Protein AF-A0A842YIJ3-F1 (afdb_monomer)

pLDDT: mean 93.24, std 9.04, range [51.84, 98.81]

Radius of gyration: 20.73 Å; Cα contacts (8 Å, |Δi|>4): 441; chains: 1; bounding box: 57×34×53 Å

Solvent-accessible surface area (backbone atoms only — not comparable to full-atom values): 14510 Å² total; per-residue (Å²): 128,82,81,41,74,68,37,54,76,69,69,50,86,76,84,83,77,75,67,56,87,65,36,78,55,68,73,55,49,61,75,69,60,48,79,83,40,61,69,48,78,49,50,41,27,37,90,71,25,16,46,67,53,65,49,45,63,52,24,54,60,28,48,78,37,70,20,41,31,38,32,40,30,34,67,30,51,61,42,40,71,78,62,61,88,78,26,64,46,39,32,39,38,31,46,36,52,48,52,36,64,21,48,76,91,56,69,50,76,50,63,36,74,91,56,39,70,82,57,76,60,96,53,71,31,85,63,14,29,37,87,73,78,95,46,63,80,44,59,71,39,79,80,39,76,63,27,66,44,23,58,88,73,59,58,71,43,50,58,50,29,50,54,27,47,53,54,49,59,76,66,28,47,62,55,34,21,54,44,16,31,52,54,25,36,53,50,48,53,51,42,50,74,72,66,50,54,64,38,28,70,63,86,44,84,30,34,30,41,20,30,52,29,94,56,17,55,64,51,28,53,53,37,40,77,74,74,40,87,55,45,40,33,70,68,94,79,14,22,38,32,41,73,62,50,63,90,58,52,70,65,59,51,50,56,50,56,69,66,76,107

Sequence (261 aa):
MLYTNTTVRNGVESRVVHARNNRFELADIEKQIDDRTRLIQVSHVSYVNGDTMDLKAVSELAHEHGAKVMVDATQAVGALDVDYSKSGVDYVSVAPYKYLMGPTGLAFLYIRKENIDELIPDRTGWKNQIYEGDNPEESVAEGSAEKFEYGTIHFQGVFALEKSIDYLNAIGAKAIEKRNLMLAGYLYDQLVSMGKKMYTPDTPKSPIVSYFEDNPLPLAAELKSKKIKVTGREAHGGHMRISGHFYNTKEDVDKLLENLF

Structure (mmCIF, N/CA/C/O backbone):
data_AF-A0A842YIJ3-F1
#
_entry.id   AF-A0A842YIJ3-F1
#
loop_
_atom_site.group_PDB
_atom_site.id
_atom_site.type_symbol
_atom_site.label_atom_id
_atom_site.label_alt_id
_atom_site.label_comp_id
_atom_site.label_asym_id
_atom_site.label_entity_id
_atom_site.label_seq_id
_atom_site.pdbx_PDB_ins_code
_atom_site.Cartn_x
_atom_site.Cartn_y
_atom_site.Cartn_z
_atom_site.occupancy
_atom_site.B_iso_or_equiv
_atom_site.auth_seq_id
_atom_site.auth_comp_id
_atom_site.auth_asym_id
_atom_site.auth_atom_id
_atom_site.pdbx_PDB_model_num
ATOM 1 N N . MET A 1 1 ? -0.631 8.167 -8.513 1.00 51.84 1 MET A N 1
ATOM 2 C CA . MET A 1 1 ? -1.183 9.060 -9.549 1.00 51.84 1 MET A CA 1
ATOM 3 C C . MET A 1 1 ? -0.119 9.169 -10.629 1.00 51.84 1 MET A C 1
ATOM 5 O O . MET A 1 1 ? 0.971 9.628 -10.317 1.00 51.84 1 MET A O 1
ATOM 9 N N . LEU A 1 2 ? -0.412 8.696 -11.846 1.00 67.81 2 LEU A N 1
ATOM 10 C CA . LEU A 1 2 ? 0.502 8.729 -13.003 1.00 67.81 2 LEU A CA 1
ATOM 11 C C . LEU A 1 2 ? 0.660 10.119 -13.630 1.00 67.81 2 LEU A C 1
ATOM 13 O O . LEU A 1 2 ? 1.571 10.322 -14.424 1.00 67.81 2 LEU A O 1
ATOM 17 N N . TYR A 1 3 ? -0.201 11.075 -13.276 1.00 77.38 3 TYR A N 1
ATOM 18 C CA . TYR A 1 3 ? -0.106 12.444 -13.765 1.00 77.38 3 TYR A CA 1
ATOM 19 C C . TYR A 1 3 ? 1.121 13.141 -13.163 1.00 77.38 3 TYR A C 1
ATOM 21 O O . TYR A 1 3 ? 1.099 13.624 -12.031 1.00 77.38 3 TYR A O 1
ATOM 29 N N . THR A 1 4 ? 2.212 13.148 -13.921 1.00 81.81 4 THR A N 1
ATOM 30 C CA . THR A 1 4 ? 3.500 13.736 -13.549 1.00 81.81 4 THR A CA 1
ATOM 31 C C . THR A 1 4 ? 3.930 14.762 -14.592 1.00 81.81 4 THR A C 1
ATOM 33 O O . THR A 1 4 ? 3.471 14.749 -15.733 1.00 81.81 4 THR A O 1
ATOM 36 N N . ASN A 1 5 ? 4.881 15.631 -14.243 1.00 83.31 5 ASN A N 1
ATOM 37 C CA . ASN A 1 5 ? 5.488 16.530 -15.231 1.00 83.31 5 ASN A CA 1
ATOM 38 C C . ASN A 1 5 ? 6.107 15.754 -16.407 1.00 83.31 5 ASN A C 1
ATOM 40 O O . ASN A 1 5 ? 6.098 16.245 -17.533 1.00 83.31 5 ASN A O 1
ATOM 44 N N . THR A 1 6 ? 6.624 14.546 -16.162 1.00 83.69 6 THR A N 1
ATOM 45 C CA . THR A 1 6 ? 7.208 13.680 -17.193 1.00 83.69 6 THR A CA 1
ATOM 46 C C . THR A 1 6 ? 6.159 13.199 -18.188 1.00 83.69 6 THR A C 1
ATOM 48 O O . THR A 1 6 ? 6.366 13.335 -19.392 1.00 83.69 6 THR A O 1
ATOM 51 N N . THR A 1 7 ? 5.019 12.686 -17.717 1.00 88.00 7 THR A N 1
ATOM 52 C CA . THR A 1 7 ? 3.937 12.230 -18.606 1.00 88.00 7 THR A CA 1
ATOM 53 C C . THR A 1 7 ? 3.358 13.394 -19.407 1.00 88.00 7 THR A C 1
ATOM 55 O O . THR A 1 7 ? 3.186 13.271 -20.616 1.00 88.00 7 THR A O 1
ATOM 58 N N . VAL A 1 8 ? 3.164 14.558 -18.774 1.00 87.50 8 VAL A N 1
ATOM 59 C CA . VAL A 1 8 ? 2.674 15.774 -19.448 1.00 87.50 8 VAL A CA 1
ATOM 60 C C . VAL A 1 8 ? 3.630 16.234 -20.552 1.00 87.50 8 VAL A C 1
ATOM 62 O O . VAL A 1 8 ? 3.191 16.495 -21.668 1.00 87.50 8 VAL A O 1
ATOM 65 N N . ARG A 1 9 ? 4.941 16.298 -20.279 1.00 89.31 9 ARG A N 1
ATOM 66 C CA . ARG A 1 9 ? 5.953 16.706 -21.274 1.00 89.31 9 ARG A CA 1
ATOM 67 C C . ARG A 1 9 ? 6.017 15.780 -22.486 1.00 89.31 9 ARG A C 1
ATOM 69 O O . ARG A 1 9 ? 6.321 16.250 -23.573 1.00 89.31 9 ARG A O 1
ATOM 76 N N . ASN A 1 10 ? 5.722 14.497 -22.296 1.00 89.56 10 ASN A N 1
ATOM 77 C CA . ASN A 1 10 ? 5.707 13.501 -23.366 1.00 89.56 10 ASN A CA 1
ATOM 78 C C . ASN A 1 10 ? 4.329 13.358 -24.039 1.00 89.56 10 ASN A C 1
ATOM 80 O O . ASN A 1 10 ? 4.122 12.426 -24.809 1.00 89.56 10 ASN A O 1
ATOM 84 N N . GLY A 1 11 ? 3.373 14.253 -23.752 1.00 92.00 11 GLY A N 1
ATOM 85 C CA . GLY A 1 11 ? 2.045 14.229 -24.372 1.00 92.00 11 GLY A CA 1
ATOM 86 C C . GLY A 1 11 ? 1.190 13.022 -23.975 1.00 92.00 11 GLY A C 1
ATOM 87 O O . GLY A 1 11 ? 0.260 12.670 -24.697 1.00 92.00 11 GLY A O 1
ATOM 88 N N . VAL A 1 12 ? 1.496 12.375 -22.847 1.00 93.06 12 VAL A N 1
ATOM 89 C CA . VAL A 1 12 ? 0.744 11.215 -22.358 1.00 93.06 12 VAL A CA 1
ATOM 90 C C . VAL A 1 12 ? -0.563 11.687 -21.726 1.00 93.06 12 VAL A C 1
ATOM 92 O O . VAL A 1 12 ? -0.569 12.386 -20.708 1.00 93.06 12 VAL A O 1
ATOM 95 N N . GLU A 1 13 ? -1.682 11.263 -22.309 1.00 93.12 13 GLU A N 1
ATOM 96 C CA . GLU A 1 13 ? -3.011 11.435 -21.726 1.00 93.12 13 GLU A CA 1
ATOM 97 C C . GLU A 1 13 ? -3.111 10.631 -20.418 1.00 93.12 13 GLU A C 1
ATOM 99 O O . GLU A 1 13 ? -2.816 9.439 -20.385 1.00 93.12 13 GLU A O 1
ATOM 104 N N . SER A 1 14 ? -3.522 11.276 -19.324 1.00 92.69 14 SER A N 1
ATOM 105 C CA . SER A 1 14 ? -3.768 10.604 -18.043 1.00 92.69 14 SER A CA 1
ATOM 106 C C . SER A 1 14 ? -5.257 10.610 -17.728 1.00 92.69 14 SER A C 1
ATOM 108 O O . SER A 1 14 ? -5.858 11.676 -17.604 1.00 92.69 14 SER A O 1
ATOM 110 N N . ARG A 1 15 ? -5.833 9.423 -17.531 1.00 92.88 15 ARG A N 1
ATOM 111 C CA . ARG A 1 15 ? -7.222 9.243 -17.097 1.00 92.88 15 ARG A CA 1
ATOM 112 C C . ARG A 1 15 ? -7.238 8.814 -15.636 1.00 92.88 15 ARG A C 1
ATOM 114 O O . ARG A 1 15 ? -6.517 7.897 -15.245 1.00 92.88 15 ARG A O 1
ATOM 121 N N . VAL A 1 16 ? -8.026 9.501 -14.814 1.00 92.06 16 VAL A N 1
ATOM 122 C CA . VAL A 1 16 ? -8.165 9.188 -13.387 1.00 92.06 16 VAL A CA 1
ATOM 123 C C . VAL A 1 16 ? -9.499 8.489 -13.176 1.00 92.06 16 VAL A C 1
ATOM 125 O O . VAL A 1 16 ? -10.553 9.071 -13.410 1.00 92.06 16 VAL A O 1
ATOM 128 N N . VAL A 1 17 ? -9.450 7.245 -12.703 1.00 92.81 17 VAL A N 1
ATOM 129 C CA . VAL A 1 17 ? -10.642 6.543 -12.219 1.00 92.81 17 VAL A CA 1
ATOM 130 C C . VAL A 1 17 ? -10.989 7.105 -10.844 1.00 92.81 17 VAL A C 1
ATOM 132 O O . VAL A 1 17 ? -10.115 7.246 -9.989 1.00 92.81 17 VAL A O 1
ATOM 135 N N . HIS A 1 18 ? -12.256 7.447 -10.628 1.00 91.12 18 HIS A N 1
ATOM 136 C CA . HIS A 1 18 ? -12.739 7.961 -9.349 1.00 91.12 18 HIS A CA 1
ATOM 137 C C . HIS A 1 18 ? -13.419 6.851 -8.551 1.00 91.12 18 HIS A C 1
ATOM 139 O O . HIS A 1 18 ? -14.212 6.087 -9.093 1.00 91.12 18 HIS A O 1
ATOM 145 N N . ALA A 1 19 ? -13.123 6.787 -7.253 1.00 91.00 19 ALA A N 1
ATOM 146 C CA . ALA A 1 19 ? -13.764 5.836 -6.357 1.00 91.00 19 ALA A CA 1
ATOM 147 C C . ALA A 1 19 ? -15.273 6.112 -6.235 1.00 91.00 19 ALA A C 1
ATOM 149 O O . ALA A 1 19 ? -15.701 7.266 -6.139 1.00 91.00 19 ALA A O 1
ATOM 150 N N . ARG A 1 20 ? -16.071 5.045 -6.167 1.00 90.25 20 ARG A N 1
ATOM 151 C CA . ARG A 1 20 ? -17.509 5.072 -5.866 1.00 90.25 20 ARG A CA 1
ATOM 152 C C . ARG A 1 20 ? -17.770 4.145 -4.690 1.00 90.25 20 ARG A C 1
ATOM 154 O O . ARG A 1 20 ? -17.101 3.131 -4.547 1.00 90.25 20 ARG A O 1
ATOM 161 N N . ASN A 1 21 ? -18.698 4.515 -3.808 1.00 89.50 21 ASN A N 1
ATOM 162 C CA . ASN A 1 21 ? -18.972 3.749 -2.582 1.00 89.50 21 ASN A CA 1
ATOM 163 C C . ASN A 1 21 ? -17.691 3.418 -1.791 1.00 89.50 21 ASN A C 1
ATOM 165 O O . ASN A 1 21 ? -17.532 2.322 -1.260 1.00 89.50 21 ASN A O 1
ATOM 169 N N . ASN A 1 22 ? -16.769 4.388 -1.746 1.00 93.69 22 ASN A N 1
ATOM 170 C CA . ASN A 1 22 ? -15.479 4.299 -1.067 1.00 93.69 22 ASN A CA 1
ATOM 171 C C . ASN A 1 22 ? -14.511 3.225 -1.598 1.00 93.69 22 ASN A C 1
ATOM 173 O O . ASN A 1 22 ? -13.548 2.898 -0.913 1.00 93.69 22 ASN A O 1
ATOM 177 N N . ARG A 1 23 ? -14.707 2.707 -2.810 1.00 94.00 23 ARG A N 1
ATOM 178 C CA . ARG A 1 23 ? -13.789 1.750 -3.439 1.00 94.00 23 ARG A CA 1
ATOM 179 C C . ARG A 1 23 ? -13.587 2.048 -4.916 1.00 94.00 23 ARG A C 1
ATOM 181 O O . ARG A 1 23 ? -14.329 2.832 -5.511 1.00 94.00 23 ARG A O 1
ATOM 188 N N . PHE A 1 24 ? -12.557 1.451 -5.497 1.00 92.56 24 PHE A N 1
ATOM 189 C CA . PHE A 1 24 ? -12.355 1.473 -6.942 1.00 92.56 24 PHE A CA 1
ATOM 190 C C . PHE A 1 24 ? -12.925 0.190 -7.538 1.00 92.56 24 PHE A C 1
ATOM 192 O O . PHE A 1 24 ? -12.498 -0.902 -7.179 1.00 92.56 24 PHE A O 1
ATOM 199 N N . GLU A 1 25 ? -13.888 0.331 -8.443 1.00 93.19 25 GLU A N 1
ATOM 200 C CA . GLU A 1 25 ? -14.533 -0.807 -9.093 1.00 93.19 25 GLU A CA 1
ATOM 201 C C . GLU A 1 25 ? -13.830 -1.128 -10.413 1.00 93.19 25 GLU A C 1
ATOM 203 O O . GLU A 1 25 ? -13.527 -0.223 -11.196 1.00 93.19 25 GLU A O 1
ATOM 208 N N . LEU A 1 26 ? -13.646 -2.417 -10.710 1.00 94.44 26 LEU A N 1
ATOM 209 C CA . LEU A 1 26 ? -13.070 -2.867 -11.982 1.00 94.44 26 LEU A CA 1
ATOM 210 C C . LEU A 1 26 ? -13.854 -2.319 -13.187 1.00 94.44 26 LEU A C 1
ATOM 212 O O . LEU A 1 26 ? -13.258 -1.834 -14.142 1.00 94.44 26 LEU A O 1
ATOM 216 N N . ALA A 1 27 ? -15.186 -2.289 -13.094 1.00 95.25 27 ALA A N 1
ATOM 217 C CA . ALA A 1 27 ? -16.064 -1.759 -14.140 1.00 95.25 27 ALA A CA 1
ATOM 218 C C . ALA A 1 27 ? -15.850 -0.260 -14.432 1.00 95.25 27 ALA A C 1
ATOM 220 O O . ALA A 1 27 ? -16.262 0.238 -15.478 1.00 95.25 27 ALA A O 1
ATOM 221 N N . ASP A 1 28 ? -15.254 0.501 -13.509 1.00 94.81 28 ASP A N 1
ATOM 222 C CA . ASP A 1 28 ? -14.905 1.902 -13.764 1.00 94.81 28 ASP A CA 1
ATOM 223 C C . ASP A 1 28 ? -13.534 2.046 -14.431 1.00 94.81 28 ASP A C 1
ATOM 225 O O . ASP A 1 28 ? -13.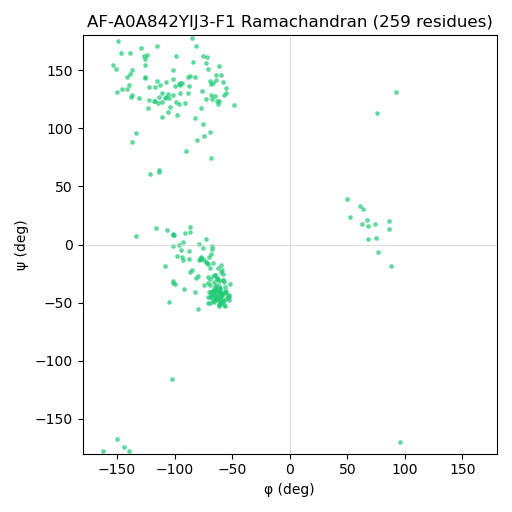311 3.028 -15.138 1.00 94.81 28 ASP A O 1
ATOM 229 N N . ILE A 1 29 ? -12.652 1.056 -14.263 1.00 95.12 29 ILE A N 1
ATOM 230 C CA . ILE A 1 29 ? -11.419 0.923 -15.049 1.00 95.12 29 ILE A CA 1
ATOM 231 C C . ILE A 1 29 ? -11.776 0.513 -16.485 1.00 95.12 29 ILE A C 1
ATOM 233 O O . ILE A 1 29 ? -11.301 1.139 -17.429 1.00 95.12 29 ILE A O 1
ATOM 237 N N . GLU A 1 30 ? -12.681 -0.456 -16.649 1.00 95.94 30 GLU A N 1
ATOM 238 C CA . GLU A 1 30 ? -13.163 -0.959 -17.946 1.00 95.94 30 GLU A CA 1
ATOM 239 C C . GLU A 1 30 ? -13.742 0.151 -18.839 1.00 95.94 30 GLU A C 1
ATOM 241 O O . GLU A 1 30 ? -13.508 0.190 -20.039 1.00 95.94 30 GLU A O 1
ATOM 246 N N . LYS A 1 31 ? -14.434 1.135 -18.257 1.00 96.00 31 LYS A N 1
ATOM 247 C CA . LYS A 1 31 ? -14.969 2.286 -19.011 1.00 96.00 31 LYS A CA 1
ATOM 248 C C . LYS A 1 31 ? -13.907 3.281 -19.483 1.00 96.00 31 LYS A C 1
ATOM 250 O O . LYS A 1 31 ? -14.229 4.171 -20.267 1.00 96.00 31 LYS A O 1
ATOM 255 N N . GLN A 1 32 ? -12.702 3.226 -18.922 1.00 95.25 32 GLN A N 1
ATOM 256 C CA . GLN A 1 32 ? -11.638 4.207 -19.153 1.00 95.25 32 GLN A CA 1
ATOM 257 C C . GLN A 1 32 ? -10.492 3.645 -19.995 1.00 95.25 32 GLN A C 1
ATOM 259 O O . GLN A 1 32 ? -9.707 4.432 -20.530 1.00 95.25 32 GLN A O 1
ATOM 264 N N . ILE A 1 33 ? -10.384 2.321 -20.101 1.00 96.62 33 ILE A N 1
ATOM 265 C CA . ILE A 1 33 ? -9.373 1.643 -20.906 1.00 96.62 33 ILE A CA 1
ATOM 266 C C . ILE A 1 33 ? -9.793 1.577 -22.381 1.00 96.62 33 ILE A C 1
ATOM 268 O O . ILE A 1 33 ? -10.969 1.478 -22.715 1.00 96.62 33 ILE A O 1
ATOM 272 N N . ASP A 1 34 ? -8.808 1.692 -23.265 1.00 96.31 34 ASP A N 1
ATOM 273 C CA . ASP A 1 34 ? -8.933 1.518 -24.711 1.00 96.31 34 ASP A CA 1
ATOM 274 C C . ASP A 1 34 ? -7.611 0.976 -25.284 1.00 96.31 34 ASP A C 1
ATOM 276 O O . ASP A 1 34 ? -6.598 0.928 -24.584 1.00 96.31 34 ASP A O 1
ATOM 280 N N . ASP A 1 35 ? -7.577 0.655 -26.579 1.00 96.38 35 ASP A N 1
ATOM 281 C CA . ASP A 1 35 ? -6.382 0.112 -27.257 1.00 96.38 35 ASP A CA 1
ATOM 282 C C . ASP A 1 35 ? -5.211 1.115 -27.369 1.00 96.38 35 ASP A C 1
ATOM 284 O O . ASP A 1 35 ? -4.128 0.787 -27.861 1.00 96.38 35 ASP A O 1
ATOM 288 N N . ARG A 1 36 ? -5.403 2.372 -26.938 1.00 96.19 36 ARG A N 1
ATOM 289 C CA . ARG A 1 36 ? -4.327 3.372 -26.818 1.00 96.19 36 ARG A CA 1
ATOM 290 C C . ARG A 1 36 ? -3.736 3.406 -25.412 1.00 96.19 36 ARG A C 1
ATOM 292 O O . ARG A 1 36 ? -2.700 4.045 -25.206 1.00 96.19 36 ARG A O 1
ATOM 299 N N . THR A 1 37 ? -4.365 2.739 -24.451 1.00 96.94 37 THR A N 1
ATOM 300 C CA . THR A 1 37 ? -3.898 2.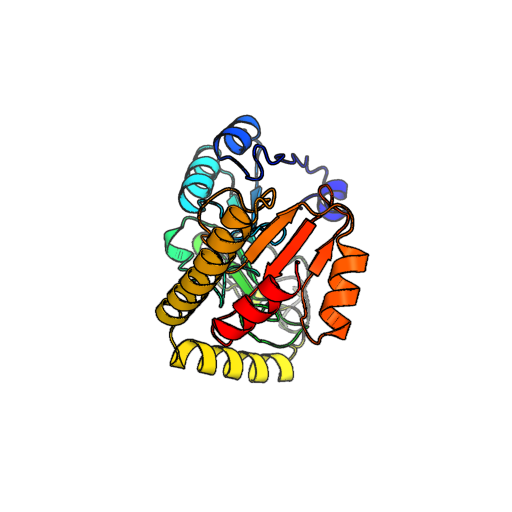667 -23.071 1.00 96.94 37 THR A CA 1
ATOM 301 C C . THR A 1 37 ? -2.605 1.861 -23.016 1.00 96.94 37 THR A C 1
ATOM 303 O O . THR A 1 37 ? -2.530 0.734 -23.486 1.00 96.94 37 THR A O 1
ATOM 306 N N . ARG A 1 38 ? -1.549 2.455 -22.451 1.00 95.44 38 ARG A N 1
ATOM 307 C CA . ARG A 1 38 ? -0.229 1.806 -22.338 1.00 95.44 38 ARG A CA 1
ATOM 308 C C . ARG A 1 38 ? 0.050 1.248 -20.951 1.00 95.44 38 ARG A C 1
ATOM 310 O O . ARG A 1 38 ? 0.768 0.263 -20.821 1.00 95.44 38 ARG A O 1
ATOM 317 N N . LEU A 1 39 ? -0.497 1.884 -19.919 1.00 96.25 39 LEU A N 1
ATOM 318 C CA . LEU A 1 39 ? -0.205 1.553 -18.532 1.00 96.25 39 LEU A CA 1
ATOM 319 C C . LEU A 1 39 ? -1.406 1.862 -17.638 1.00 96.25 39 LEU A C 1
ATOM 321 O O . LEU A 1 39 ? -1.927 2.977 -17.658 1.00 96.25 39 LEU A O 1
ATOM 325 N N . ILE A 1 40 ? -1.774 0.904 -16.793 1.00 97.19 40 ILE A N 1
ATOM 326 C CA . ILE A 1 40 ? -2.681 1.091 -15.662 1.00 97.19 40 ILE A CA 1
ATOM 327 C C . ILE A 1 40 ? -1.842 1.104 -14.386 1.00 97.19 40 ILE A C 1
ATOM 329 O O . ILE A 1 40 ? -1.076 0.178 -14.128 1.00 97.19 40 ILE A O 1
ATOM 333 N N . GLN A 1 41 ? -1.985 2.148 -13.569 1.00 96.56 41 GLN A N 1
ATOM 334 C CA . GLN A 1 41 ? -1.317 2.240 -12.270 1.00 96.56 41 GLN A CA 1
ATOM 335 C C . GLN A 1 41 ? -2.338 2.210 -11.145 1.00 96.56 41 GLN A C 1
ATOM 337 O O . GLN A 1 41 ? -3.190 3.092 -11.047 1.00 96.56 41 GLN A O 1
ATOM 342 N N . VAL A 1 42 ? -2.200 1.229 -10.261 1.00 96.75 42 VAL A N 1
ATOM 343 C CA . VAL A 1 42 ? -3.068 1.051 -9.093 1.00 96.75 42 VAL A CA 1
ATOM 344 C C . VAL A 1 42 ? -2.236 0.947 -7.821 1.00 96.75 42 VAL A C 1
ATOM 346 O O . VAL A 1 42 ? -1.032 0.702 -7.860 1.00 96.75 42 VAL A O 1
ATOM 349 N N . SER A 1 43 ? -2.868 1.154 -6.672 1.00 96.94 43 SER A N 1
ATOM 350 C CA . SER A 1 43 ? -2.315 0.715 -5.390 1.00 96.94 43 SER A CA 1
ATOM 351 C C . SER A 1 43 ? -2.921 -0.642 -5.053 1.00 96.94 43 SER A C 1
ATOM 353 O O . SER A 1 43 ? -4.127 -0.812 -5.212 1.00 96.94 43 SER A O 1
ATOM 355 N N . HIS A 1 44 ? -2.122 -1.592 -4.563 1.00 97.94 44 HIS A N 1
ATOM 356 C CA . HIS A 1 44 ? -2.668 -2.870 -4.091 1.00 97.94 44 HIS A CA 1
ATOM 357 C C . HIS A 1 44 ? -3.579 -2.648 -2.877 1.00 97.94 44 HIS A C 1
ATOM 359 O O . HIS A 1 44 ? -4.695 -3.150 -2.834 1.00 97.94 44 HIS A O 1
ATOM 365 N N . VAL A 1 45 ? -3.116 -1.835 -1.923 1.00 98.25 45 VAL A N 1
ATOM 366 C CA . VAL A 1 45 ? -3.878 -1.418 -0.741 1.00 98.25 45 VAL A CA 1
ATOM 367 C C . VAL A 1 45 ? -3.964 0.106 -0.732 1.00 98.25 45 VAL A C 1
ATOM 369 O O . VAL A 1 45 ? -2.944 0.804 -0.744 1.00 98.25 45 VAL A O 1
ATOM 372 N N . SER A 1 46 ? -5.183 0.633 -0.673 1.00 96.94 46 SER A N 1
ATOM 373 C CA . SER A 1 46 ? -5.450 2.058 -0.514 1.00 96.94 46 SER A CA 1
ATOM 374 C C . SER A 1 46 ? -4.884 2.557 0.814 1.00 96.94 46 SER A C 1
ATOM 376 O O . SER A 1 46 ? -5.287 2.125 1.895 1.00 96.94 46 SER A O 1
ATOM 378 N N . TYR A 1 47 ? -3.978 3.538 0.767 1.00 96.12 47 TYR A N 1
ATOM 379 C CA . TYR A 1 47 ? -3.490 4.172 1.995 1.00 96.12 47 TYR A CA 1
ATOM 380 C C . TYR A 1 47 ? -4.577 4.977 2.715 1.00 96.12 47 TYR A C 1
ATOM 382 O O . TYR A 1 47 ? -4.335 5.388 3.852 1.00 96.12 47 TYR A O 1
ATOM 390 N N . VAL A 1 48 ? -5.687 5.283 2.038 1.00 96.06 48 VAL A N 1
ATOM 391 C CA . VAL A 1 48 ? -6.754 6.143 2.547 1.00 96.06 48 VAL A CA 1
ATOM 392 C C . VAL A 1 48 ? -7.645 5.348 3.486 1.00 96.06 48 VAL A C 1
ATOM 394 O O . VAL A 1 48 ? -7.773 5.729 4.640 1.00 96.06 48 VAL A O 1
ATOM 397 N N . ASN A 1 49 ? -8.190 4.227 3.016 1.00 97.12 49 ASN A N 1
ATOM 398 C CA . ASN A 1 49 ? -9.215 3.463 3.725 1.00 97.12 49 ASN A CA 1
ATOM 399 C C . ASN A 1 49 ? -8.962 1.948 3.765 1.00 97.12 49 ASN A C 1
ATOM 401 O O . ASN A 1 49 ? -9.833 1.209 4.215 1.00 97.12 49 ASN A O 1
ATOM 405 N N . GLY A 1 50 ? -7.802 1.483 3.298 1.00 97.94 50 GLY A N 1
ATOM 406 C CA . GLY A 1 50 ? -7.427 0.073 3.367 1.00 97.94 50 GLY A CA 1
ATOM 407 C C . GLY A 1 50 ? -8.130 -0.850 2.379 1.00 97.94 50 GLY A C 1
ATOM 408 O O . GLY A 1 50 ? -7.910 -2.058 2.455 1.00 97.94 50 GLY A O 1
ATOM 409 N N . ASP A 1 51 ? -8.936 -0.308 1.464 1.00 97.56 51 ASP A N 1
ATOM 410 C CA . ASP A 1 51 ? -9.534 -1.078 0.374 1.00 97.56 51 ASP A CA 1
ATOM 411 C C . ASP A 1 51 ? -8.450 -1.723 -0.507 1.00 97.56 51 ASP A C 1
ATOM 413 O O . ASP A 1 51 ? -7.362 -1.159 -0.682 1.00 97.56 51 ASP A O 1
ATOM 417 N N . THR A 1 52 ? -8.740 -2.911 -1.033 1.00 96.81 52 THR A N 1
ATOM 418 C CA . THR A 1 52 ? -7.785 -3.734 -1.787 1.00 96.81 52 THR A CA 1
ATOM 419 C C . THR A 1 52 ? -8.235 -3.925 -3.223 1.00 96.81 52 THR A C 1
ATOM 421 O O . THR A 1 52 ? -9.388 -4.280 -3.461 1.00 96.81 52 THR A O 1
ATOM 424 N N . MET A 1 53 ? -7.308 -3.786 -4.165 1.00 95.75 53 MET A N 1
ATOM 425 C CA . MET A 1 53 ? -7.572 -4.011 -5.583 1.00 95.75 53 MET A CA 1
ATOM 426 C C . MET A 1 53 ? -7.382 -5.484 -5.969 1.00 95.75 53 MET A C 1
ATOM 428 O O . MET A 1 53 ? -6.373 -6.086 -5.602 1.00 95.75 53 MET A O 1
ATOM 432 N N . ASP A 1 54 ? -8.298 -6.042 -6.767 1.00 95.81 54 ASP A N 1
ATOM 433 C CA . ASP A 1 54 ? -8.097 -7.351 -7.403 1.00 95.81 54 ASP A CA 1
ATOM 434 C C . ASP A 1 54 ? -7.098 -7.219 -8.560 1.00 95.81 54 ASP A C 1
ATOM 436 O O . ASP A 1 54 ? -7.439 -6.876 -9.693 1.00 95.81 54 ASP A O 1
ATOM 440 N N . LEU A 1 55 ? -5.826 -7.461 -8.251 1.00 97.88 55 LEU A N 1
ATOM 441 C CA . LEU A 1 55 ? -4.736 -7.291 -9.207 1.00 97.88 55 LEU A CA 1
ATOM 442 C C . LEU A 1 55 ? -4.799 -8.279 -10.373 1.00 97.88 55 LEU A C 1
ATOM 444 O O . LEU A 1 55 ? -4.314 -7.944 -11.452 1.00 97.88 55 LEU A O 1
ATOM 448 N N . LYS A 1 56 ? -5.389 -9.465 -10.176 1.00 97.56 56 LYS A N 1
ATOM 449 C CA . LYS A 1 56 ? -5.535 -10.454 -11.246 1.00 97.56 56 LYS A CA 1
ATOM 450 C C . LYS A 1 56 ? -6.545 -9.955 -12.268 1.00 97.56 56 LYS A C 1
ATOM 452 O O . LYS A 1 56 ? -6.208 -9.877 -13.444 1.00 97.56 56 LYS A O 1
ATOM 457 N N . ALA A 1 57 ? -7.716 -9.521 -11.805 1.00 97.69 57 ALA A N 1
ATOM 458 C CA . ALA A 1 57 ? -8.753 -8.988 -12.681 1.00 97.69 57 ALA A CA 1
ATOM 459 C C . ALA A 1 57 ? -8.303 -7.709 -13.414 1.00 97.69 57 ALA A C 1
ATOM 461 O O . ALA A 1 57 ? -8.571 -7.541 -14.600 1.00 97.69 57 ALA A O 1
ATOM 462 N N . VAL A 1 58 ? -7.560 -6.826 -12.735 1.00 98.00 58 VAL A N 1
ATOM 463 C CA . VAL A 1 58 ? -6.983 -5.623 -13.365 1.00 98.00 58 VAL A CA 1
ATOM 464 C C . VAL A 1 58 ? -5.945 -5.985 -14.425 1.00 98.00 58 VAL A C 1
ATOM 466 O O . VAL A 1 58 ? -5.906 -5.341 -15.469 1.00 98.00 58 VAL A O 1
ATOM 469 N N . SER A 1 59 ? -5.104 -6.990 -14.168 1.00 98.31 59 SER A N 1
ATOM 470 C CA . SER A 1 59 ? -4.089 -7.431 -15.133 1.00 98.31 59 SER A CA 1
ATOM 471 C C . SER A 1 59 ? -4.720 -8.084 -16.355 1.00 98.31 59 SER A C 1
ATOM 473 O O . SER A 1 59 ? -4.340 -7.746 -17.468 1.00 98.31 59 SER A O 1
ATOM 475 N N . GLU A 1 60 ? -5.727 -8.939 -16.162 1.00 98.12 60 GLU A N 1
ATOM 476 C CA . GLU A 1 60 ? -6.495 -9.544 -17.258 1.00 98.12 60 GLU A CA 1
ATOM 477 C C . GLU A 1 60 ? -7.124 -8.462 -18.151 1.00 98.12 60 GLU A C 1
ATOM 479 O O . GLU A 1 60 ? -6.842 -8.426 -19.347 1.00 98.12 60 GLU A O 1
ATOM 484 N N . LEU A 1 61 ? -7.851 -7.506 -17.559 1.00 98.12 61 LEU A N 1
ATOM 485 C CA . LEU A 1 61 ? -8.442 -6.376 -18.284 1.00 98.12 61 LEU A CA 1
ATOM 486 C C . LEU A 1 61 ? -7.389 -5.530 -19.022 1.00 98.12 61 LEU A C 1
ATOM 488 O O . LEU A 1 61 ? -7.599 -5.112 -20.157 1.00 98.12 61 LEU A O 1
ATOM 492 N N . ALA A 1 62 ? -6.250 -5.246 -18.385 1.00 98.19 62 ALA A N 1
ATOM 493 C CA . ALA A 1 62 ? -5.186 -4.463 -19.009 1.00 98.19 62 ALA A CA 1
ATOM 494 C C . ALA A 1 62 ? -4.606 -5.172 -20.238 1.00 98.19 62 ALA A C 1
ATOM 496 O O . ALA A 1 62 ? -4.413 -4.555 -21.289 1.00 98.19 62 ALA A O 1
ATOM 497 N N . HIS A 1 63 ? -4.336 -6.470 -20.103 1.00 97.94 63 HIS A N 1
ATOM 498 C CA . HIS A 1 63 ? -3.692 -7.279 -21.131 1.00 97.94 63 HIS A CA 1
ATOM 499 C C . HIS A 1 63 ? -4.602 -7.504 -22.344 1.00 97.94 63 HIS A C 1
ATOM 501 O O . HIS A 1 63 ? -4.086 -7.556 -23.459 1.00 97.94 63 HIS A O 1
ATOM 507 N N . GLU A 1 64 ? -5.927 -7.532 -22.166 1.00 97.69 64 GLU A N 1
ATOM 508 C CA . GLU A 1 64 ? -6.905 -7.560 -23.271 1.00 97.69 64 GLU A CA 1
ATOM 509 C C . GLU A 1 64 ? -6.764 -6.365 -24.229 1.00 97.69 64 GLU A C 1
ATOM 511 O O . GLU A 1 64 ? -6.972 -6.514 -25.432 1.00 97.69 64 GLU A O 1
ATOM 516 N N . HIS A 1 65 ? -6.325 -5.209 -23.723 1.00 97.94 65 HIS A N 1
ATOM 517 C CA . HIS A 1 65 ? -6.065 -3.998 -24.510 1.00 97.94 65 HIS A CA 1
ATOM 518 C C . HIS A 1 65 ? -4.574 -3.774 -24.823 1.00 97.94 65 HIS A C 1
ATOM 520 O O . HIS A 1 65 ? -4.185 -2.715 -25.318 1.00 97.94 65 HIS A O 1
ATOM 526 N N . GLY A 1 66 ? -3.706 -4.744 -24.513 1.00 96.88 66 GLY A N 1
ATOM 527 C CA . GLY A 1 66 ? -2.255 -4.621 -24.691 1.00 96.88 66 GLY A CA 1
ATOM 528 C C . GLY A 1 66 ? -1.579 -3.608 -23.753 1.00 96.88 66 GLY A C 1
ATOM 529 O O . GLY A 1 66 ? -0.440 -3.207 -24.007 1.00 96.88 66 GLY A O 1
ATOM 530 N N . ALA A 1 67 ? -2.256 -3.183 -22.682 1.00 97.81 67 ALA A N 1
ATOM 531 C CA . ALA A 1 67 ? -1.705 -2.307 -21.652 1.00 97.81 67 ALA A CA 1
ATOM 532 C C . ALA A 1 67 ? -0.922 -3.110 -20.601 1.00 97.81 67 ALA A C 1
ATOM 534 O O . ALA A 1 67 ? -1.175 -4.291 -20.395 1.00 97.81 67 ALA A O 1
ATOM 535 N N . LYS A 1 68 ? 0.005 -2.459 -19.891 1.00 97.94 68 LYS A N 1
ATOM 536 C CA . LYS A 1 68 ? 0.732 -3.039 -18.745 1.00 97.94 68 LYS A CA 1
ATOM 537 C C . LYS A 1 68 ? 0.119 -2.599 -17.411 1.00 97.94 68 LYS A C 1
ATOM 539 O O . LYS A 1 68 ? -0.559 -1.572 -17.352 1.00 97.94 68 LYS A O 1
ATOM 544 N N . VAL A 1 69 ? 0.415 -3.301 -16.316 1.00 98.19 69 VAL A N 1
ATOM 545 C CA . VAL A 1 69 ? -0.012 -2.938 -14.951 1.00 98.19 69 VAL A CA 1
ATOM 546 C C . VAL A 1 69 ? 1.172 -2.638 -14.032 1.00 98.19 69 VAL A C 1
ATOM 548 O O . VAL A 1 69 ? 2.019 -3.494 -13.783 1.00 98.19 69 VAL A O 1
ATOM 551 N N . MET A 1 70 ? 1.175 -1.435 -13.452 1.00 97.75 70 MET A N 1
ATOM 552 C CA . MET A 1 70 ? 2.093 -1.013 -12.390 1.00 97.75 70 MET A CA 1
ATOM 553 C C . MET A 1 70 ? 1.368 -0.916 -11.047 1.00 97.75 70 MET A C 1
ATOM 555 O O . MET A 1 70 ? 0.369 -0.207 -10.907 1.00 97.75 70 MET A O 1
ATOM 559 N N . VAL A 1 71 ? 1.906 -1.577 -10.027 1.00 98.25 71 VAL A N 1
ATOM 560 C CA . VAL A 1 71 ? 1.305 -1.618 -8.691 1.00 98.25 71 VAL A CA 1
ATOM 561 C C . VAL A 1 71 ? 2.173 -0.893 -7.667 1.00 98.25 71 VAL A C 1
ATOM 563 O O . VAL A 1 71 ? 3.343 -1.215 -7.471 1.00 98.25 71 VAL A O 1
ATOM 566 N N . ASP A 1 72 ? 1.578 0.047 -6.934 1.00 97.88 72 ASP A N 1
ATOM 567 C CA . ASP A 1 72 ? 2.122 0.500 -5.653 1.00 97.88 72 ASP A CA 1
ATOM 568 C C . ASP A 1 72 ? 1.697 -0.475 -4.549 1.00 97.88 72 ASP A C 1
ATOM 570 O O . ASP A 1 72 ? 0.532 -0.544 -4.146 1.00 97.88 72 ASP A O 1
ATOM 574 N N . ALA A 1 73 ? 2.669 -1.232 -4.058 1.00 98.12 73 ALA A N 1
ATOM 575 C CA . ALA A 1 73 ? 2.497 -2.284 -3.072 1.00 98.12 73 ALA A CA 1
ATOM 576 C C . ALA A 1 73 ? 3.014 -1.889 -1.677 1.00 98.12 73 ALA A C 1
ATOM 578 O O . ALA A 1 73 ? 3.097 -2.724 -0.775 1.00 98.12 73 ALA A O 1
ATOM 579 N N . THR A 1 74 ? 3.313 -0.605 -1.464 1.00 98.00 74 THR A N 1
ATOM 580 C CA . THR A 1 74 ? 3.897 -0.063 -0.225 1.00 98.00 74 THR A CA 1
ATOM 581 C C . THR A 1 74 ? 3.057 -0.336 1.029 1.00 98.00 74 THR A C 1
ATOM 583 O O . THR A 1 74 ? 3.595 -0.427 2.129 1.00 98.00 74 THR A O 1
ATOM 586 N N . GLN A 1 75 ? 1.732 -0.428 0.890 1.00 98.31 75 GLN A N 1
ATOM 587 C CA . GLN A 1 75 ? 0.822 -0.740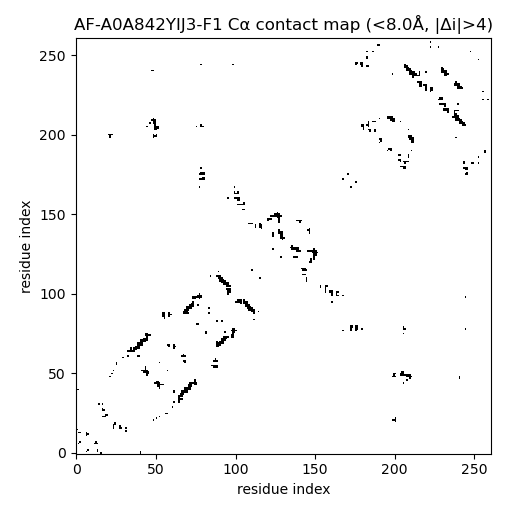 2.002 1.00 98.31 75 GLN A CA 1
ATOM 588 C C . GLN A 1 75 ? 0.483 -2.237 2.118 1.00 98.31 75 GLN A C 1
ATOM 590 O O . GLN A 1 75 ? -0.207 -2.621 3.056 1.00 98.31 75 GLN A O 1
ATOM 595 N N . ALA A 1 76 ? 0.946 -3.066 1.179 1.00 98.25 76 ALA A N 1
ATOM 596 C CA . ALA A 1 76 ? 0.649 -4.496 1.127 1.00 98.25 76 ALA A CA 1
ATOM 597 C C . ALA A 1 76 ? 1.846 -5.350 1.568 1.00 98.25 76 ALA A C 1
ATOM 599 O O . ALA A 1 76 ? 1.703 -6.224 2.419 1.00 98.25 76 ALA A O 1
ATOM 600 N N . VAL A 1 77 ? 3.041 -5.091 1.027 1.00 98.00 77 VAL A N 1
ATOM 601 C CA . VAL A 1 77 ? 4.234 -5.896 1.338 1.00 98.00 77 VAL A CA 1
ATOM 602 C C . VAL A 1 77 ? 4.660 -5.674 2.788 1.00 98.00 77 VAL A C 1
ATOM 604 O O . VAL A 1 77 ? 4.803 -4.537 3.237 1.00 98.00 77 VAL A O 1
ATOM 607 N N . GLY A 1 78 ? 4.842 -6.777 3.516 1.00 97.62 78 GLY A N 1
ATOM 608 C CA . GLY A 1 78 ? 5.080 -6.800 4.962 1.00 97.62 78 GLY A CA 1
ATOM 609 C C . GLY A 1 78 ? 3.795 -6.836 5.797 1.00 97.62 78 GLY A C 1
ATOM 610 O O . GLY A 1 78 ? 3.835 -7.249 6.949 1.00 97.62 78 GLY A O 1
ATOM 611 N N . ALA A 1 79 ? 2.643 -6.466 5.226 1.00 98.44 79 ALA A N 1
ATOM 612 C CA . ALA A 1 79 ? 1.340 -6.526 5.893 1.00 98.44 79 ALA A CA 1
ATOM 613 C C . ALA A 1 79 ? 0.511 -7.760 5.513 1.00 98.44 79 ALA A C 1
ATOM 615 O O . ALA A 1 79 ? -0.246 -8.254 6.352 1.00 98.44 79 ALA A O 1
ATOM 616 N N . LEU A 1 80 ? 0.632 -8.202 4.263 1.00 98.38 80 LEU A N 1
ATOM 617 C CA . LEU A 1 80 ? -0.168 -9.245 3.626 1.00 98.38 80 LEU A CA 1
ATOM 618 C C . LEU A 1 80 ? 0.744 -10.338 3.041 1.00 98.38 80 LEU A C 1
ATOM 620 O O . LEU A 1 80 ? 1.901 -10.067 2.700 1.00 98.38 80 LEU A O 1
ATOM 624 N N . ASP A 1 81 ? 0.220 -11.555 2.903 1.00 97.44 81 ASP A N 1
ATOM 625 C CA . ASP A 1 81 ? 0.870 -12.670 2.207 1.00 97.44 81 ASP A CA 1
ATOM 626 C C . ASP A 1 81 ? 0.669 -12.507 0.696 1.00 97.44 81 ASP A C 1
ATOM 628 O O . ASP A 1 81 ? -0.332 -12.932 0.122 1.00 97.44 81 ASP A O 1
ATOM 632 N N . VAL A 1 82 ? 1.607 -11.814 0.050 1.00 95.00 82 VAL A N 1
ATOM 633 C CA . VAL A 1 82 ? 1.490 -11.420 -1.360 1.00 95.00 82 VAL A CA 1
ATOM 634 C C . VAL A 1 82 ? 2.505 -12.134 -2.240 1.00 95.00 82 VAL A C 1
ATOM 636 O O . VAL A 1 82 ? 3.688 -12.213 -1.920 1.00 95.00 82 VAL A O 1
ATOM 639 N N . ASP A 1 83 ? 2.037 -12.587 -3.401 1.00 94.44 83 ASP A N 1
ATOM 640 C CA . ASP A 1 83 ? 2.863 -13.162 -4.460 1.00 94.44 83 ASP A CA 1
ATOM 641 C C . ASP A 1 83 ? 2.465 -12.551 -5.809 1.00 94.44 83 ASP A C 1
ATOM 643 O O . ASP A 1 83 ? 1.513 -12.980 -6.466 1.00 94.44 83 ASP A O 1
ATOM 647 N N . TYR A 1 84 ? 3.207 -11.523 -6.219 1.00 95.56 84 TYR A N 1
ATOM 648 C CA . TYR A 1 84 ? 2.931 -10.780 -7.450 1.00 95.56 84 TYR A CA 1
ATOM 649 C C . TYR A 1 84 ? 3.269 -11.556 -8.726 1.00 95.56 84 TYR A C 1
ATOM 651 O O . TYR A 1 84 ? 2.785 -11.202 -9.800 1.00 95.56 84 TYR A O 1
ATOM 659 N N . SER A 1 85 ? 4.035 -12.650 -8.635 1.00 90.25 85 SER A N 1
ATOM 660 C CA . SER A 1 85 ? 4.295 -13.498 -9.806 1.00 90.25 85 SER A CA 1
ATOM 661 C C . SER A 1 85 ? 3.012 -14.163 -10.324 1.00 90.25 85 SER A C 1
ATOM 663 O O . SER A 1 85 ? 2.887 -14.434 -11.518 1.00 90.25 85 SER A O 1
ATOM 665 N N . LYS A 1 86 ? 2.021 -14.354 -9.441 1.00 91.12 86 LYS A N 1
ATOM 666 C CA . LYS A 1 86 ? 0.738 -15.008 -9.734 1.00 91.12 86 LYS A CA 1
ATOM 667 C C . LYS A 1 86 ? -0.380 -14.051 -10.140 1.00 91.12 86 LYS A C 1
ATOM 669 O O . LYS A 1 86 ? -1.413 -14.512 -10.615 1.00 91.12 86 LYS A O 1
ATOM 674 N N . SER A 1 87 ? -0.212 -12.743 -9.945 1.00 94.00 87 SER A N 1
ATOM 675 C CA . SER A 1 87 ? -1.291 -11.766 -10.140 1.00 94.00 87 SER A CA 1
ATOM 676 C C . SER A 1 87 ? -1.334 -11.146 -11.536 1.00 94.00 87 SER A C 1
ATOM 678 O O . SER A 1 87 ? -2.145 -10.260 -11.759 1.00 94.00 87 SER A O 1
ATOM 680 N N . GLY A 1 88 ? -0.457 -11.549 -12.459 1.00 95.56 88 GLY A N 1
ATOM 681 C CA . GLY A 1 88 ? -0.419 -10.993 -13.820 1.00 95.56 88 GLY A CA 1
ATOM 682 C C . GLY A 1 88 ? 0.231 -9.609 -13.930 1.00 95.56 88 GLY A C 1
ATOM 683 O O . GLY A 1 88 ? 0.517 -9.160 -15.030 1.00 95.56 88 GLY A O 1
ATOM 684 N N . VAL A 1 89 ? 0.581 -8.971 -12.811 1.00 98.06 89 VAL A N 1
ATOM 685 C CA . VAL A 1 89 ? 1.138 -7.610 -12.810 1.00 98.06 89 VAL A CA 1
ATOM 686 C C . VAL A 1 89 ? 2.485 -7.553 -13.529 1.00 98.06 89 VAL A C 1
ATOM 688 O O . VAL A 1 89 ? 3.270 -8.508 -13.486 1.00 98.06 89 VAL A O 1
ATOM 691 N N . ASP A 1 90 ? 2.751 -6.432 -14.191 1.00 98.06 90 ASP A N 1
ATOM 692 C CA . ASP A 1 90 ? 3.955 -6.217 -14.994 1.00 98.06 90 ASP A CA 1
ATOM 693 C C . ASP A 1 90 ? 5.072 -5.577 -14.174 1.00 98.06 90 ASP A C 1
ATOM 695 O O . ASP A 1 90 ? 6.238 -5.949 -14.308 1.00 98.06 90 ASP A O 1
ATOM 699 N N . TYR A 1 91 ? 4.707 -4.651 -13.289 1.00 97.81 91 TYR A N 1
ATOM 700 C CA . TYR A 1 91 ? 5.642 -3.882 -12.482 1.00 97.81 91 TYR A CA 1
ATOM 701 C C . TYR A 1 91 ? 5.091 -3.689 -11.064 1.00 97.81 91 TYR A C 1
ATOM 703 O O . TYR A 1 91 ? 3.887 -3.500 -10.868 1.00 97.81 91 TYR A O 1
ATOM 711 N N . VAL A 1 92 ? 5.965 -3.706 -10.056 1.00 98.06 92 VAL A N 1
ATOM 712 C CA . VAL A 1 92 ? 5.585 -3.422 -8.663 1.00 98.06 92 VAL A CA 1
ATOM 713 C C . VAL A 1 92 ? 6.628 -2.527 -8.011 1.00 98.06 92 VAL A C 1
ATOM 715 O O . VAL A 1 92 ? 7.812 -2.849 -8.009 1.00 98.06 92 VAL A O 1
ATOM 718 N N . SER A 1 93 ? 6.182 -1.433 -7.398 1.00 97.06 93 SER A N 1
ATOM 719 C CA . SER A 1 93 ? 7.008 -0.590 -6.529 1.00 97.06 93 SER A CA 1
ATOM 720 C C . SER A 1 93 ? 6.631 -0.756 -5.063 1.00 97.06 93 SER A C 1
ATOM 722 O O . SER A 1 93 ? 5.445 -0.804 -4.723 1.00 97.06 93 SER A O 1
ATOM 724 N N . VAL A 1 94 ? 7.632 -0.780 -4.184 1.00 97.38 94 VAL A N 1
ATOM 725 C CA . VAL A 1 94 ? 7.437 -0.865 -2.729 1.00 97.38 94 VAL A CA 1
ATOM 726 C C . VAL A 1 94 ? 8.397 0.084 -2.029 1.00 97.38 94 VAL A C 1
ATOM 728 O O . VAL A 1 94 ? 9.609 -0.025 -2.203 1.00 97.38 94 VAL A O 1
ATOM 731 N N . ALA A 1 95 ? 7.884 0.960 -1.167 1.00 96.94 95 ALA A N 1
ATOM 732 C CA . ALA A 1 95 ? 8.724 1.659 -0.201 1.00 96.94 95 ALA A CA 1
ATOM 733 C C . ALA A 1 95 ? 8.797 0.863 1.124 1.00 96.94 95 ALA A C 1
ATOM 735 O O . ALA A 1 95 ? 7.762 0.628 1.754 1.00 96.94 95 ALA A O 1
ATOM 736 N N . PRO A 1 96 ? 9.989 0.461 1.595 1.00 96.56 96 PRO A N 1
ATOM 737 C CA . PRO A 1 96 ? 10.124 -0.482 2.700 1.00 96.56 96 PRO A CA 1
ATOM 738 C C . PRO A 1 96 ? 9.898 0.130 4.088 1.00 96.56 96 PRO A C 1
ATOM 740 O O . PRO A 1 96 ? 9.717 -0.599 5.058 1.00 96.56 96 PRO A O 1
ATOM 743 N N . TYR A 1 97 ? 9.859 1.459 4.213 1.00 96.75 97 TYR A N 1
ATOM 744 C CA . TYR A 1 97 ? 9.746 2.143 5.510 1.00 96.75 97 TYR A CA 1
ATOM 745 C C . TYR A 1 97 ? 8.365 2.047 6.185 1.00 96.75 97 TYR A C 1
ATOM 747 O O . TYR A 1 97 ? 8.120 2.703 7.198 1.00 96.75 97 TYR A O 1
ATOM 755 N N . LYS A 1 98 ? 7.436 1.279 5.604 1.00 97.12 98 LYS A N 1
ATOM 756 C CA . LYS A 1 98 ? 6.100 1.031 6.160 1.00 97.12 98 LYS A CA 1
ATOM 757 C C . LYS A 1 98 ? 6.020 -0.352 6.806 1.00 97.12 98 LYS A C 1
ATOM 759 O O . LYS A 1 98 ? 6.702 -0.601 7.791 1.00 97.12 98 LYS A O 1
ATOM 764 N N . TYR A 1 99 ? 5.198 -1.245 6.261 1.00 98.06 99 TYR A N 1
ATOM 765 C CA . TYR A 1 99 ? 4.942 -2.573 6.821 1.00 98.06 99 TYR A CA 1
ATOM 766 C C . TYR A 1 99 ? 6.123 -3.536 6.701 1.00 98.06 99 TYR A C 1
ATOM 768 O O . TYR A 1 99 ? 6.199 -4.513 7.429 1.00 98.06 99 TYR A O 1
ATOM 776 N N . LEU A 1 100 ? 7.092 -3.225 5.841 1.00 97.50 100 LEU A N 1
ATOM 777 C CA . LEU A 1 100 ? 8.385 -3.902 5.836 1.00 97.50 100 LEU A CA 1
ATOM 778 C C . LEU A 1 100 ? 9.307 -3.460 6.980 1.00 97.50 100 LEU A C 1
ATOM 780 O O . LEU A 1 100 ? 10.405 -3.994 7.081 1.00 97.50 100 LEU A O 1
ATOM 784 N N . MET A 1 101 ? 8.899 -2.494 7.815 1.00 97.44 101 MET A N 1
ATOM 785 C CA . MET A 1 101 ? 9.642 -1.992 8.983 1.00 97.44 101 MET A CA 1
ATOM 786 C C . MET A 1 101 ? 11.096 -1.574 8.679 1.00 97.44 101 MET A C 1
ATOM 788 O O . MET A 1 101 ? 11.953 -1.544 9.559 1.00 97.44 101 MET A O 1
ATOM 792 N N . GLY A 1 102 ? 11.372 -1.237 7.418 1.00 96.88 102 GLY A N 1
ATOM 793 C CA . GLY A 1 102 ? 12.691 -0.859 6.935 1.00 96.88 102 GLY A CA 1
ATOM 794 C C . GLY A 1 102 ? 13.024 0.621 7.146 1.00 96.88 102 GLY A C 1
ATOM 795 O O . GLY A 1 102 ? 12.192 1.410 7.599 1.00 96.88 102 GLY A O 1
ATOM 796 N N . PRO A 1 103 ? 14.240 1.042 6.773 1.00 95.12 103 PRO A N 1
ATOM 797 C CA . PRO A 1 103 ? 14.626 2.446 6.796 1.00 95.12 103 PRO A CA 1
ATOM 798 C C . PRO A 1 103 ? 14.006 3.232 5.631 1.00 95.12 103 PRO A C 1
ATOM 800 O O . PRO A 1 103 ? 13.587 2.680 4.610 1.00 95.12 103 PRO A O 1
ATOM 803 N N . THR A 1 104 ? 13.992 4.558 5.762 1.00 94.25 104 THR A N 1
ATOM 804 C CA . THR A 1 104 ? 13.710 5.467 4.644 1.00 94.25 104 THR A CA 1
ATOM 805 C C . THR A 1 104 ? 14.884 5.504 3.654 1.00 94.25 104 THR A C 1
ATOM 807 O O . THR A 1 104 ? 16.008 5.120 3.977 1.00 94.25 104 THR A O 1
ATOM 810 N N . GLY A 1 105 ? 14.631 5.973 2.427 1.00 93.00 105 GLY A N 1
ATOM 811 C CA . GLY A 1 105 ? 15.677 6.147 1.406 1.00 93.00 105 GLY A CA 1
ATOM 812 C C . GLY A 1 105 ? 15.980 4.909 0.555 1.00 93.00 105 GLY A C 1
ATOM 813 O O . GLY A 1 105 ? 16.985 4.894 -0.146 1.00 93.00 105 GLY A O 1
ATOM 814 N N . LEU A 1 106 ? 15.125 3.885 0.604 1.00 94.50 106 LEU A N 1
ATOM 815 C CA . LEU A 1 106 ? 15.156 2.723 -0.287 1.00 94.50 106 LEU A CA 1
ATOM 816 C C . LEU A 1 106 ? 13.794 2.527 -0.960 1.00 94.50 106 LEU A C 1
ATOM 818 O O . LEU A 1 106 ? 12.775 3.009 -0.461 1.00 94.50 106 LEU A O 1
ATOM 822 N N . ALA A 1 107 ? 13.784 1.798 -2.072 1.00 94.25 107 ALA A N 1
ATOM 823 C CA . ALA A 1 107 ? 12.589 1.287 -2.729 1.00 94.25 107 ALA A CA 1
ATOM 824 C C . ALA A 1 107 ? 12.932 -0.020 -3.456 1.00 94.25 107 ALA A C 1
ATOM 826 O O . ALA A 1 107 ? 14.068 -0.199 -3.889 1.00 94.25 107 ALA A O 1
ATOM 827 N N . PHE A 1 108 ? 11.951 -0.906 -3.600 1.00 92.38 108 PHE A N 1
ATOM 828 C CA . PHE A 1 108 ? 12.044 -2.067 -4.480 1.00 92.38 108 PHE A CA 1
ATOM 829 C C . PHE A 1 108 ? 11.292 -1.796 -5.773 1.00 92.38 108 PHE A C 1
ATOM 831 O O . PHE A 1 108 ? 10.209 -1.204 -5.746 1.00 92.38 108 PHE A O 1
ATOM 838 N N . LEU A 1 109 ? 11.850 -2.292 -6.872 1.00 94.69 109 LEU A N 1
ATOM 839 C CA . LEU A 1 109 ? 11.184 -2.392 -8.158 1.00 94.69 109 LEU A CA 1
ATOM 840 C C . LEU A 1 109 ? 11.222 -3.856 -8.594 1.00 94.69 109 LEU A C 1
ATOM 842 O O . LEU A 1 109 ? 12.289 -4.426 -8.796 1.00 94.69 109 LEU A O 1
ATOM 846 N N . TYR A 1 110 ? 10.049 -4.456 -8.730 1.00 95.88 110 TYR A N 1
ATOM 847 C CA . TYR A 1 110 ? 9.878 -5.717 -9.435 1.00 95.88 110 TYR A CA 1
ATOM 848 C C . TYR A 1 110 ? 9.440 -5.420 -10.865 1.00 95.88 110 TYR A C 1
ATOM 850 O O . TYR A 1 110 ? 8.582 -4.564 -11.095 1.00 95.88 110 TYR A O 1
ATOM 858 N N . ILE A 1 111 ? 10.020 -6.163 -11.802 1.00 96.00 111 ILE A N 1
ATOM 859 C CA . ILE A 1 111 ? 9.698 -6.128 -13.222 1.00 96.00 111 ILE A CA 1
ATOM 860 C C . ILE A 1 111 ? 9.505 -7.575 -13.656 1.00 96.00 111 ILE A C 1
ATOM 862 O O . ILE A 1 111 ? 10.372 -8.421 -13.430 1.00 96.00 111 ILE A O 1
ATOM 866 N N . ARG A 1 112 ? 8.359 -7.859 -14.269 1.00 95.19 112 ARG A N 1
ATOM 867 C CA . ARG A 1 112 ? 8.082 -9.133 -14.930 1.00 95.19 112 ARG A CA 1
ATOM 868 C C . ARG A 1 112 ? 9.168 -9.406 -15.969 1.00 95.19 112 ARG A C 1
ATOM 870 O O . ARG A 1 112 ? 9.474 -8.528 -16.771 1.00 95.19 112 ARG A O 1
ATOM 877 N N . LYS A 1 113 ? 9.745 -10.611 -15.951 1.00 92.38 113 LYS A N 1
ATOM 878 C CA . LYS A 1 113 ? 10.959 -10.948 -16.712 1.00 92.38 113 LYS A CA 1
ATOM 879 C C . LYS A 1 113 ? 10.832 -10.609 -18.197 1.00 92.38 113 LYS A C 1
ATOM 881 O O . LYS A 1 113 ? 11.744 -10.022 -18.765 1.00 92.38 113 LYS A O 1
ATOM 886 N N . GLU A 1 114 ? 9.684 -10.926 -18.789 1.00 92.50 114 GLU A N 1
ATOM 887 C CA . GLU A 1 114 ? 9.380 -10.663 -20.202 1.00 92.50 114 GLU A CA 1
ATOM 888 C C . GLU A 1 114 ? 9.434 -9.172 -20.585 1.00 92.50 114 GLU A C 1
ATOM 890 O O . GLU A 1 114 ? 9.644 -8.848 -21.748 1.00 92.50 114 GLU A O 1
ATOM 895 N N . ASN A 1 115 ? 9.263 -8.274 -19.611 1.00 93.69 115 ASN A N 1
ATOM 896 C CA . ASN A 1 115 ? 9.218 -6.828 -19.812 1.00 93.69 115 ASN A CA 1
ATOM 897 C C . ASN A 1 115 ? 10.536 -6.133 -19.441 1.00 93.69 115 ASN A C 1
ATOM 899 O O . ASN A 1 115 ? 10.618 -4.909 -19.504 1.00 93.69 115 ASN A O 1
ATOM 903 N N . ILE A 1 116 ? 11.554 -6.859 -18.965 1.00 91.75 116 ILE A N 1
ATOM 904 C CA . ILE A 1 116 ? 12.787 -6.206 -18.513 1.00 91.75 116 ILE A CA 1
ATOM 905 C C . ILE A 1 116 ? 13.486 -5.552 -19.699 1.00 91.75 116 ILE A C 1
ATOM 907 O O . ILE A 1 116 ? 13.824 -4.374 -19.618 1.00 91.75 116 ILE A O 1
ATOM 911 N N . ASP A 1 117 ? 13.676 -6.276 -20.798 1.00 89.00 117 ASP A N 1
ATOM 912 C CA . ASP A 1 117 ? 14.525 -5.827 -21.905 1.00 89.00 117 ASP A CA 1
ATOM 913 C C . ASP A 1 117 ? 13.924 -4.667 -22.711 1.00 89.00 117 ASP A C 1
ATOM 915 O O . ASP A 1 117 ? 14.671 -3.825 -23.198 1.00 89.00 117 ASP A O 1
ATOM 919 N N . GLU A 1 118 ? 12.593 -4.542 -22.762 1.00 89.94 118 GLU A N 1
ATOM 920 C CA . GLU A 1 118 ? 11.911 -3.418 -23.432 1.00 89.94 118 GLU A CA 1
ATOM 921 C C . GLU A 1 118 ? 12.082 -2.072 -22.708 1.00 89.94 118 GLU A C 1
ATOM 923 O O . GLU A 1 118 ? 11.890 -1.013 -23.308 1.00 89.94 118 GLU A O 1
ATOM 928 N N . LEU A 1 119 ? 12.429 -2.086 -21.417 1.00 89.94 119 LEU A N 1
ATOM 929 C CA . LEU A 1 119 ? 12.557 -0.870 -20.622 1.00 89.94 119 LEU A CA 1
ATOM 930 C C . LEU A 1 119 ? 13.965 -0.277 -20.713 1.00 89.94 119 LEU A C 1
ATOM 932 O O . LEU A 1 119 ? 14.965 -0.945 -20.450 1.00 89.94 119 LEU A O 1
ATOM 936 N N . ILE A 1 120 ? 14.034 1.021 -20.992 1.00 86.62 120 ILE A N 1
ATOM 937 C CA . ILE A 1 120 ? 15.285 1.781 -21.045 1.00 86.62 120 ILE A CA 1
ATOM 938 C C . ILE A 1 120 ? 15.428 2.571 -19.732 1.00 86.62 120 ILE A C 1
ATOM 940 O O . ILE A 1 120 ? 14.470 3.248 -19.344 1.00 86.62 120 ILE A O 1
ATOM 944 N N . PRO A 1 121 ? 16.571 2.492 -19.022 1.00 87.38 121 PRO A N 1
ATOM 945 C CA . PRO A 1 121 ? 16.825 3.330 -17.852 1.00 87.38 121 PRO A CA 1
ATOM 946 C C . PRO A 1 121 ? 16.677 4.822 -18.178 1.00 87.38 121 PRO A C 1
ATOM 948 O O . PRO A 1 121 ? 17.204 5.303 -19.175 1.00 87.38 121 PRO A O 1
ATOM 951 N N . ASP A 1 122 ? 15.988 5.577 -17.320 1.00 83.38 122 ASP A N 1
ATOM 952 C CA . ASP A 1 122 ? 15.847 7.034 -17.468 1.00 83.38 122 ASP A CA 1
ATOM 953 C C . ASP A 1 122 ? 17.111 7.798 -17.034 1.00 83.38 122 ASP A C 1
ATOM 955 O O . ASP A 1 122 ? 17.223 9.008 -17.243 1.00 83.38 122 ASP A O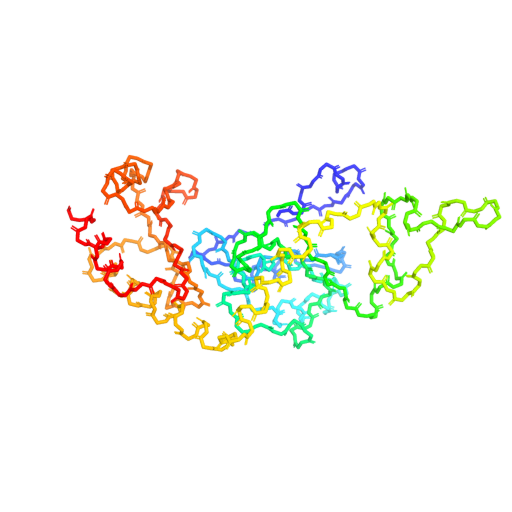 1
ATOM 959 N N . ARG A 1 123 ? 18.044 7.095 -16.385 1.00 84.88 123 ARG A N 1
ATOM 960 C CA . ARG A 1 123 ? 19.309 7.614 -15.871 1.00 84.88 123 ARG A CA 1
ATOM 961 C C . ARG A 1 123 ? 20.421 6.612 -16.115 1.00 84.88 123 ARG A C 1
ATOM 963 O O . ARG A 1 123 ? 20.281 5.432 -15.790 1.00 84.88 123 ARG A O 1
ATOM 970 N N . THR A 1 124 ? 21.554 7.141 -16.545 1.00 82.19 124 THR A N 1
ATOM 971 C CA . THR A 1 124 ? 22.811 6.407 -16.650 1.00 82.19 124 THR A CA 1
ATOM 972 C C . THR A 1 124 ? 23.823 7.010 -15.685 1.00 82.19 124 THR A C 1
ATOM 974 O O . THR A 1 124 ? 23.865 8.224 -15.469 1.00 82.19 124 THR A O 1
ATOM 97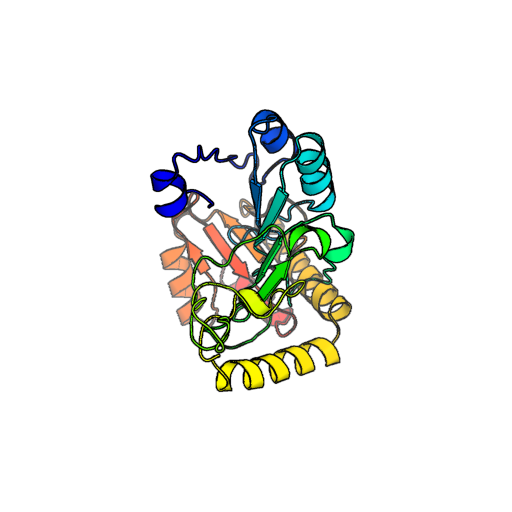7 N N . GLY A 1 125 ? 24.605 6.157 -15.044 1.00 82.50 125 GLY A N 1
ATOM 978 C CA . GLY A 1 125 ? 25.656 6.537 -14.124 1.00 82.50 125 GLY A CA 1
ATOM 979 C C . GLY A 1 125 ? 26.625 5.387 -13.896 1.00 82.50 125 GLY A C 1
ATOM 980 O O . GLY A 1 125 ? 26.493 4.309 -14.469 1.00 82.50 125 GLY A O 1
ATOM 981 N N . TRP A 1 126 ? 27.609 5.627 -13.029 1.00 81.44 126 TRP A N 1
ATOM 982 C CA . TRP A 1 126 ? 28.769 4.750 -12.862 1.00 81.44 126 TRP A CA 1
ATOM 983 C C . TRP A 1 126 ? 28.392 3.278 -12.628 1.00 81.44 126 TRP A C 1
ATOM 985 O O . TRP A 1 126 ? 29.076 2.384 -13.100 1.00 81.44 126 TRP A O 1
ATOM 995 N N . LYS A 1 127 ? 27.278 2.998 -11.947 1.00 83.56 127 LYS A N 1
ATOM 996 C CA . LYS A 1 127 ? 26.900 1.620 -11.633 1.00 83.56 127 LYS A CA 1
ATOM 997 C C . LYS A 1 127 ? 26.203 0.885 -12.791 1.00 83.56 127 LYS A C 1
ATOM 999 O O . LYS A 1 127 ? 26.334 -0.333 -12.878 1.00 83.56 127 LYS A O 1
ATOM 1004 N N . ASN A 1 128 ? 25.488 1.588 -13.671 1.00 80.75 128 ASN A N 1
ATOM 1005 C CA . ASN A 1 128 ? 24.689 0.968 -14.735 1.00 80.75 128 ASN A CA 1
ATOM 1006 C C . ASN A 1 128 ? 25.163 1.302 -16.158 1.00 80.75 128 ASN A C 1
ATOM 1008 O O . ASN A 1 128 ? 24.402 1.032 -17.082 1.00 80.75 128 ASN A O 1
ATOM 1012 N N . GLN A 1 129 ? 26.373 1.849 -16.330 1.00 75.00 129 GLN A N 1
ATOM 1013 C CA . GLN A 1 129 ? 26.993 2.175 -17.624 1.00 75.00 129 GLN A CA 1
ATOM 1014 C C . GLN A 1 129 ? 28.044 1.135 -18.051 1.00 75.00 129 GLN A C 1
ATOM 1016 O O . GLN A 1 129 ? 28.731 0.558 -17.203 1.00 75.00 129 GLN A O 1
ATOM 1021 N N . ILE A 1 130 ? 28.227 0.944 -19.359 1.00 67.25 130 ILE A N 1
ATOM 1022 C CA . ILE A 1 130 ? 29.389 0.234 -19.913 1.00 67.25 130 ILE A CA 1
ATOM 1023 C C . ILE A 1 130 ? 30.628 1.136 -19.787 1.00 67.25 130 ILE A C 1
ATOM 1025 O O . ILE A 1 130 ? 30.631 2.285 -20.219 1.00 67.25 130 ILE A O 1
ATOM 1029 N N . TYR A 1 131 ? 31.689 0.622 -19.161 1.00 61.88 131 TYR A N 1
ATOM 1030 C CA . TYR A 1 131 ? 32.937 1.364 -18.933 1.00 61.88 131 TYR A CA 1
ATOM 1031 C C . TYR A 1 131 ? 33.953 1.265 -20.078 1.00 61.88 131 TYR A C 1
ATOM 1033 O O . TYR A 1 131 ? 34.939 2.002 -20.084 1.00 61.88 131 TYR A O 1
ATOM 1041 N N . GLU A 1 132 ? 33.742 0.351 -21.024 1.00 59.25 132 GLU A N 1
ATOM 1042 C CA . GLU A 1 132 ? 34.666 0.071 -22.122 1.00 59.25 132 GLU A CA 1
ATOM 1043 C C . GLU A 1 132 ? 34.100 0.588 -23.457 1.00 59.25 132 GLU A C 1
ATOM 1045 O O . GLU A 1 132 ? 32.992 0.229 -23.845 1.00 59.25 132 GLU A O 1
ATOM 1050 N N . GLY A 1 133 ? 34.874 1.412 -24.176 1.00 59.94 133 GLY A N 1
ATOM 1051 C CA . GLY A 1 133 ? 34.516 1.949 -25.500 1.00 59.94 133 GLY A CA 1
ATOM 1052 C C . GLY A 1 133 ? 33.881 3.349 -25.492 1.00 59.94 133 GLY A C 1
ATOM 1053 O O . GLY A 1 133 ? 33.881 4.040 -24.477 1.00 59.94 133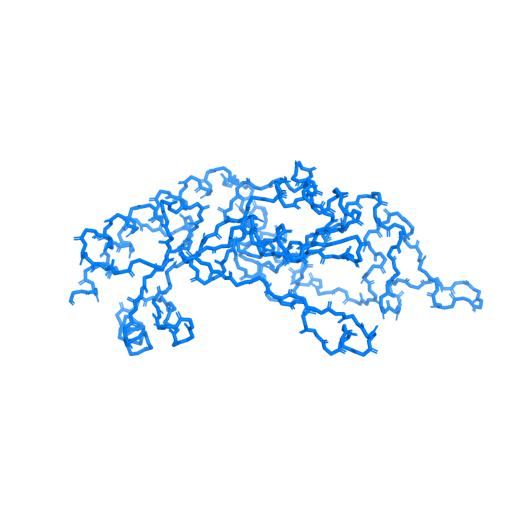 GLY A O 1
AT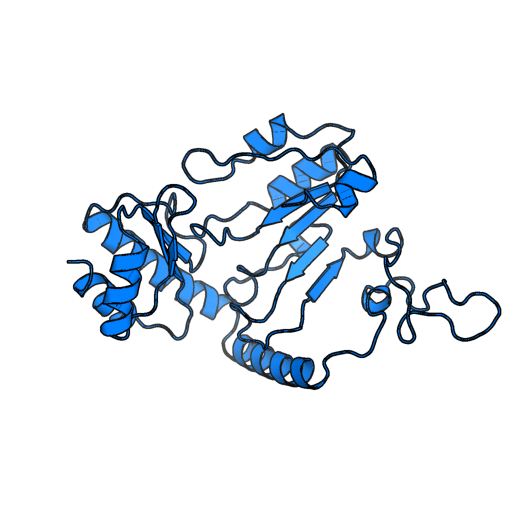OM 1054 N N . ASP A 1 134 ? 33.351 3.767 -26.649 1.00 58.88 134 ASP A N 1
ATOM 1055 C CA . ASP A 1 134 ? 32.719 5.082 -26.883 1.00 58.88 134 ASP A CA 1
ATOM 1056 C C . ASP A 1 134 ? 31.208 5.115 -26.529 1.00 58.88 134 ASP A C 1
ATOM 1058 O O . ASP A 1 134 ? 30.509 6.052 -26.912 1.00 58.88 134 ASP A O 1
ATOM 1062 N N . ASN A 1 135 ? 30.691 4.122 -25.784 1.00 60.12 135 ASN A N 1
ATOM 1063 C CA . ASN A 1 135 ? 29.255 3.951 -25.490 1.00 60.12 135 ASN A CA 1
ATOM 1064 C C . ASN A 1 135 ? 28.902 4.141 -23.993 1.00 60.12 135 ASN A C 1
ATOM 1066 O O . ASN A 1 135 ? 28.392 3.218 -23.355 1.00 60.12 135 ASN A O 1
ATOM 1070 N N . PRO A 1 136 ? 29.115 5.329 -23.396 1.00 58.34 136 PRO A N 1
ATOM 1071 C CA . PRO A 1 136 ? 28.836 5.571 -21.977 1.00 58.34 136 PRO A CA 1
ATOM 1072 C C . PRO A 1 136 ? 27.337 5.549 -21.614 1.00 58.34 136 PRO A C 1
ATOM 1074 O O . PRO A 1 136 ? 27.003 5.627 -20.435 1.00 58.34 136 PRO A O 1
ATOM 1077 N N . GLU A 1 137 ? 26.432 5.478 -22.597 1.00 56.53 137 GLU A N 1
ATOM 1078 C CA . GLU A 1 137 ? 24.974 5.518 -22.395 1.00 56.53 137 GLU A CA 1
ATOM 1079 C C . GLU A 1 137 ? 24.300 4.130 -22.388 1.00 56.53 137 GLU A C 1
ATOM 1081 O O . GLU A 1 137 ? 23.132 4.025 -22.011 1.00 56.53 137 GLU A O 1
ATOM 1086 N N . GLU A 1 138 ? 25.012 3.060 -22.756 1.00 62.84 138 GLU A N 1
ATOM 1087 C CA . GLU A 1 138 ? 24.479 1.690 -22.790 1.00 62.84 138 GLU A CA 1
ATOM 1088 C C . GLU A 1 138 ? 24.601 1.003 -21.418 1.00 62.84 138 GLU A C 1
ATOM 1090 O O . GLU A 1 138 ? 25.562 1.233 -20.676 1.00 62.84 138 GLU A O 1
ATOM 1095 N N . SER A 1 139 ? 23.624 0.156 -21.059 1.00 62.03 139 SER A N 1
ATOM 1096 C CA . SER A 1 139 ? 23.615 -0.529 -19.761 1.00 62.03 139 SER A CA 1
ATOM 1097 C C . SER A 1 139 ? 24.222 -1.928 -19.802 1.00 62.03 139 SER A C 1
ATOM 1099 O O . SER A 1 139 ? 23.943 -2.708 -20.702 1.00 62.03 139 SER A O 1
ATOM 1101 N N . VAL A 1 140 ? 24.996 -2.266 -18.769 1.00 64.12 140 VAL A N 1
ATOM 1102 C CA . VAL A 1 140 ? 25.707 -3.552 -18.615 1.00 64.12 140 VAL A CA 1
ATOM 1103 C C . VAL A 1 140 ? 24.828 -4.734 -18.178 1.00 64.12 140 VAL A C 1
ATOM 1105 O O . VAL A 1 140 ? 25.301 -5.868 -18.181 1.00 64.12 140 VAL A O 1
ATOM 1108 N N . ALA A 1 141 ? 23.582 -4.500 -17.755 1.00 69.38 141 ALA A N 1
ATOM 1109 C CA . ALA A 1 141 ? 22.747 -5.503 -17.082 1.00 69.38 141 ALA A CA 1
ATOM 1110 C C . ALA A 1 141 ? 21.515 -5.913 -17.915 1.00 69.38 141 ALA A C 1
ATOM 1112 O O . ALA A 1 141 ? 20.370 -5.672 -17.522 1.00 69.38 141 ALA A O 1
ATOM 1113 N N . GLU A 1 142 ? 21.747 -6.537 -19.075 1.00 74.38 142 GLU A N 1
ATOM 1114 C CA . GLU A 1 142 ? 20.683 -7.140 -19.897 1.00 74.38 142 GLU A CA 1
ATOM 1115 C C . GLU A 1 142 ? 19.902 -8.208 -19.109 1.00 74.38 142 GLU A C 1
ATOM 1117 O O . GLU A 1 142 ? 20.469 -8.968 -18.319 1.00 74.38 142 GLU A O 1
ATOM 1122 N N . GLY A 1 143 ? 18.577 -8.260 -19.278 1.00 83.06 143 GLY A N 1
ATOM 1123 C CA . GLY A 1 143 ? 17.714 -9.225 -18.595 1.00 83.06 143 GLY A CA 1
ATOM 1124 C C . GLY A 1 143 ? 17.570 -9.042 -17.077 1.00 83.06 143 GLY A C 1
ATOM 1125 O O . GLY A 1 143 ? 16.907 -9.866 -16.441 1.00 83.06 143 GLY A O 1
ATOM 1126 N N . SER A 1 144 ? 18.144 -7.988 -16.480 1.00 88.62 144 SER A N 1
ATOM 1127 C CA . SER A 1 144 ? 18.072 -7.711 -15.038 1.00 88.62 144 SER A CA 1
ATOM 1128 C C . SER A 1 144 ? 17.539 -6.311 -14.724 1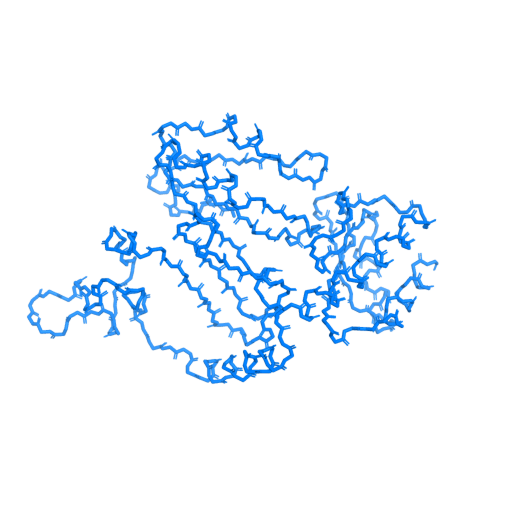.00 88.62 144 SER A C 1
ATOM 1130 O O . SER A 1 144 ? 17.847 -5.337 -15.405 1.00 88.62 144 SER A O 1
ATOM 1132 N N . ALA A 1 145 ? 16.774 -6.186 -13.634 1.00 90.81 145 ALA A N 1
ATOM 1133 C CA . ALA A 1 145 ? 16.343 -4.889 -13.107 1.00 90.81 145 ALA A CA 1
ATOM 1134 C C . ALA A 1 145 ? 17.503 -4.077 -12.486 1.00 90.81 145 ALA A C 1
ATOM 1136 O O . ALA A 1 145 ? 17.352 -2.882 -12.237 1.00 90.81 145 ALA A O 1
ATOM 1137 N N . GLU A 1 146 ? 18.679 -4.680 -12.287 1.00 88.94 146 GLU A N 1
ATOM 1138 C CA . GLU A 1 146 ? 19.885 -3.967 -11.836 1.00 88.94 146 GLU A CA 1
ATOM 1139 C C . GLU A 1 146 ? 20.290 -2.832 -12.790 1.00 88.94 146 GLU A C 1
ATOM 1141 O O . GLU A 1 146 ? 20.905 -1.859 -12.356 1.00 88.94 146 GLU A O 1
ATOM 1146 N N . LYS A 1 147 ? 19.863 -2.872 -14.063 1.00 87.44 147 LYS A N 1
ATOM 1147 C CA . LYS A 1 147 ? 20.088 -1.775 -15.018 1.00 87.44 147 LYS A CA 1
ATOM 1148 C C . LYS A 1 147 ? 19.473 -0.437 -14.603 1.00 87.44 147 LYS A C 1
ATOM 1150 O O . LYS A 1 147 ? 19.875 0.602 -15.119 1.00 87.44 147 LYS A O 1
ATOM 1155 N N . PHE A 1 148 ? 18.527 -0.426 -13.662 1.00 90.19 148 PHE A N 1
ATOM 1156 C CA . PHE A 1 148 ? 17.943 0.805 -13.111 1.00 90.19 148 PHE A CA 1
ATOM 1157 C C . PHE A 1 148 ? 18.733 1.368 -11.914 1.00 90.19 148 PHE A C 1
ATOM 1159 O O . PHE A 1 148 ? 18.434 2.459 -11.425 1.00 90.19 148 PHE A O 1
ATOM 1166 N N . GLU A 1 149 ? 19.763 0.665 -11.437 1.00 90.62 149 GLU A N 1
ATOM 1167 C CA . GLU A 1 149 ? 20.601 1.092 -10.316 1.00 90.62 149 GLU A CA 1
ATOM 1168 C C . GLU A 1 149 ? 21.793 1.922 -10.811 1.00 90.62 149 GLU A C 1
ATOM 1170 O O . GLU A 1 149 ? 22.909 1.434 -10.940 1.00 90.62 149 GLU A O 1
ATOM 1175 N N . TYR A 1 150 ? 21.562 3.206 -11.087 1.00 88.25 150 TYR A N 1
ATOM 1176 C CA . TYR A 1 150 ? 22.544 4.067 -11.765 1.00 88.25 150 TYR A CA 1
ATOM 1177 C C . TYR A 1 150 ? 23.686 4.605 -10.888 1.00 88.25 150 TYR A C 1
ATOM 1179 O O . TYR A 1 150 ? 24.671 5.147 -11.392 1.00 88.25 150 TYR A O 1
ATOM 1187 N N . GLY A 1 151 ? 23.574 4.499 -9.565 1.00 88.44 151 GLY A N 1
ATOM 1188 C CA . GLY A 1 151 ? 24.520 5.116 -8.640 1.00 88.44 151 GLY A CA 1
ATOM 1189 C C . GLY A 1 151 ? 24.792 4.285 -7.397 1.00 88.44 151 GLY A C 1
ATOM 1190 O O . GLY A 1 151 ? 24.329 3.156 -7.242 1.00 88.44 151 GLY A O 1
ATOM 1191 N N . THR A 1 152 ? 25.557 4.876 -6.484 1.00 89.94 152 THR A N 1
ATOM 1192 C CA . THR A 1 152 ? 25.917 4.252 -5.211 1.00 89.94 152 THR A CA 1
ATOM 1193 C C . THR A 1 152 ? 24.663 3.975 -4.383 1.00 89.94 152 THR A C 1
ATOM 1195 O O . THR A 1 152 ? 23.901 4.893 -4.080 1.00 89.94 152 THR A O 1
ATOM 1198 N N . ILE A 1 153 ? 24.457 2.715 -3.992 1.00 88.44 153 ILE A N 1
ATOM 1199 C CA . ILE A 1 153 ? 23.310 2.317 -3.169 1.00 88.44 153 ILE A CA 1
ATOM 1200 C C . ILE A 1 153 ? 23.475 2.844 -1.737 1.00 88.44 153 ILE A C 1
ATOM 1202 O O . ILE A 1 153 ? 24.582 2.967 -1.211 1.00 88.44 153 ILE A O 1
ATOM 1206 N N . HIS A 1 154 ? 22.352 3.098 -1.065 1.00 92.44 154 HIS A N 1
ATOM 1207 C CA . HIS A 1 154 ? 22.289 3.334 0.374 1.00 92.44 154 HIS A CA 1
ATOM 1208 C C . HIS A 1 154 ? 22.619 2.051 1.175 1.00 92.44 154 HIS A C 1
ATOM 1210 O O . HIS A 1 154 ? 21.739 1.413 1.750 1.00 92.44 154 HIS A O 1
ATOM 1216 N N . PHE A 1 155 ? 23.900 1.667 1.214 1.00 92.19 155 PHE A N 1
ATOM 1217 C CA . PHE A 1 155 ? 24.379 0.403 1.798 1.00 92.19 155 PHE A CA 1
ATOM 1218 C C . PHE A 1 155 ? 23.911 0.169 3.238 1.00 92.19 155 PHE A C 1
ATOM 1220 O O . PHE A 1 155 ? 23.427 -0.910 3.562 1.00 92.19 155 PHE A O 1
ATOM 1227 N N . GLN A 1 156 ? 24.002 1.187 4.099 1.00 95.38 156 GLN A N 1
ATOM 1228 C CA . GLN A 1 156 ? 23.542 1.095 5.491 1.00 95.38 156 GLN A CA 1
ATOM 1229 C C . GLN A 1 156 ? 22.048 0.766 5.569 1.00 95.38 156 GLN A C 1
ATOM 1231 O O . GLN A 1 156 ? 21.631 -0.066 6.375 1.00 95.38 156 GLN A O 1
ATOM 1236 N N . GLY A 1 157 ? 21.255 1.384 4.692 1.00 95.62 157 GLY A N 1
ATOM 1237 C CA . GLY A 1 157 ? 19.839 1.090 4.565 1.00 95.62 157 GLY A CA 1
ATOM 1238 C C . GLY A 1 157 ? 19.580 -0.350 4.132 1.00 95.62 157 GLY A C 1
ATOM 1239 O O . GLY A 1 157 ? 18.656 -0.970 4.650 1.00 95.62 157 GLY A O 1
ATOM 1240 N N . VAL A 1 158 ? 20.389 -0.894 3.217 1.00 95.31 158 VAL A N 1
ATOM 1241 C CA . VAL A 1 158 ? 20.233 -2.273 2.725 1.00 95.31 158 VAL A CA 1
ATOM 1242 C C . VAL A 1 158 ? 20.447 -3.275 3.856 1.00 95.31 158 VAL A C 1
ATOM 1244 O O . VAL A 1 158 ? 19.590 -4.126 4.065 1.00 95.31 158 VAL A O 1
ATOM 1247 N N . PHE A 1 159 ? 21.512 -3.127 4.650 1.00 96.31 159 PHE A N 1
ATOM 1248 C CA . PHE A 1 159 ? 21.755 -4.006 5.802 1.00 96.31 159 PHE A CA 1
ATOM 1249 C C . PHE A 1 159 ? 20.658 -3.898 6.871 1.00 96.31 159 PHE A C 1
ATOM 1251 O O . PHE A 1 159 ? 20.243 -4.901 7.450 1.00 96.31 159 PHE A O 1
ATOM 1258 N N . ALA A 1 160 ? 20.149 -2.690 7.134 1.00 97.00 160 ALA A N 1
ATOM 1259 C CA . ALA A 1 160 ? 19.035 -2.513 8.065 1.00 97.00 160 ALA A CA 1
ATOM 1260 C C . ALA A 1 160 ? 17.736 -3.152 7.538 1.00 97.00 160 ALA A C 1
ATOM 1262 O O . ALA A 1 160 ? 16.989 -3.765 8.299 1.00 97.00 160 ALA A O 1
ATOM 1263 N N . LEU A 1 161 ? 17.476 -3.035 6.233 1.00 97.19 161 LEU A N 1
ATOM 1264 C CA . LEU A 1 161 ? 16.315 -3.633 5.583 1.00 97.19 161 LEU A CA 1
ATOM 1265 C C . LEU A 1 161 ? 16.388 -5.160 5.563 1.00 97.19 161 LEU A C 1
ATOM 1267 O O . LEU A 1 161 ? 15.385 -5.804 5.855 1.00 97.19 161 LEU A O 1
ATOM 1271 N N . GLU A 1 162 ? 17.562 -5.731 5.296 1.00 97.31 162 GLU A N 1
ATOM 1272 C CA . GLU A 1 162 ? 17.807 -7.173 5.392 1.00 97.31 162 GLU A CA 1
ATOM 1273 C C . GLU A 1 162 ? 17.389 -7.700 6.771 1.00 97.31 162 GLU A C 1
ATOM 1275 O O . GLU A 1 162 ? 16.601 -8.637 6.854 1.00 97.31 162 GLU A O 1
ATOM 1280 N N . LYS A 1 163 ? 17.801 -7.036 7.861 1.00 98.06 163 LYS A N 1
ATOM 1281 C CA . LYS A 1 163 ? 17.400 -7.442 9.221 1.00 98.06 163 LYS A CA 1
ATOM 1282 C C . LYS A 1 163 ? 15.919 -7.296 9.512 1.00 98.06 163 LYS A C 1
ATOM 1284 O O . LYS A 1 163 ? 15.366 -8.117 10.243 1.00 98.06 163 LYS A O 1
ATOM 1289 N N . SER A 1 164 ? 15.266 -6.305 8.922 1.00 98.00 164 SER A N 1
ATOM 1290 C CA . SER A 1 164 ? 13.814 -6.199 9.009 1.00 98.00 164 SER A CA 1
ATOM 1291 C C . SER A 1 164 ? 13.111 -7.349 8.278 1.00 98.00 164 SER A C 1
ATOM 1293 O O . SER A 1 164 ? 12.187 -7.958 8.813 1.00 98.00 164 SER A O 1
ATOM 1295 N N . ILE A 1 165 ? 13.588 -7.707 7.084 1.00 97.62 165 ILE A N 1
ATOM 1296 C CA . ILE A 1 165 ? 13.054 -8.824 6.296 1.00 97.62 165 ILE A CA 1
ATOM 1297 C C . ILE A 1 165 ? 13.300 -10.162 7.006 1.00 97.62 165 ILE A C 1
ATOM 1299 O O . ILE A 1 165 ? 12.364 -10.951 7.114 1.00 97.62 165 ILE A O 1
ATOM 1303 N N . ASP A 1 166 ? 14.497 -10.401 7.551 1.00 98.38 166 ASP A N 1
ATOM 1304 C CA . ASP A 1 166 ? 14.808 -11.582 8.372 1.00 98.38 166 ASP A CA 1
ATOM 1305 C C . ASP A 1 166 ? 13.814 -11.719 9.537 1.00 98.38 166 ASP A C 1
ATOM 1307 O O . ASP A 1 166 ? 13.262 -12.795 9.776 1.00 98.38 166 ASP A O 1
ATOM 1311 N N . TYR A 1 167 ? 13.547 -10.612 10.239 1.00 98.44 167 TYR A N 1
ATOM 1312 C CA . TYR A 1 167 ? 12.620 -10.578 11.367 1.00 98.44 167 TYR A CA 1
ATOM 1313 C C . TYR A 1 167 ? 11.180 -10.911 10.950 1.00 98.44 167 TYR A C 1
ATOM 1315 O O . TYR A 1 167 ? 10.527 -11.738 11.589 1.00 98.44 167 TYR A O 1
ATOM 1323 N N . LEU A 1 168 ? 10.692 -10.324 9.853 1.00 98.38 168 LEU A N 1
ATOM 1324 C CA . LEU A 1 168 ? 9.355 -10.606 9.323 1.00 98.38 168 LEU A CA 1
ATOM 1325 C C . LEU A 1 168 ? 9.239 -12.046 8.802 1.00 98.38 168 LEU A C 1
ATOM 1327 O O . LEU A 1 168 ? 8.231 -12.708 9.051 1.00 98.38 168 LEU A O 1
ATOM 1331 N N . ASN A 1 169 ? 10.275 -12.563 8.137 1.00 97.88 169 ASN A N 1
ATOM 1332 C CA . ASN A 1 169 ? 10.323 -13.939 7.641 1.00 97.88 169 ASN A CA 1
ATOM 1333 C C . ASN A 1 169 ? 10.325 -14.966 8.779 1.00 97.88 169 ASN A C 1
ATOM 1335 O O . ASN A 1 169 ? 9.672 -16.000 8.654 1.00 97.88 169 ASN A O 1
ATOM 1339 N N . ALA A 1 170 ? 10.998 -14.673 9.896 1.00 98.50 170 ALA A N 1
ATOM 1340 C CA . ALA A 1 170 ? 10.990 -15.533 11.079 1.00 98.50 170 ALA A CA 1
ATOM 1341 C C . ALA A 1 170 ? 9.588 -15.674 11.704 1.00 98.50 170 ALA A C 1
ATOM 1343 O O . ALA A 1 170 ? 9.275 -16.715 12.280 1.00 98.50 170 ALA A O 1
ATOM 1344 N N . ILE A 1 171 ? 8.737 -14.649 11.579 1.00 98.44 171 ILE A N 1
ATOM 1345 C CA . ILE A 1 171 ? 7.327 -14.694 12.004 1.00 98.44 171 ILE A CA 1
ATOM 1346 C C . ILE A 1 171 ? 6.458 -15.364 10.925 1.00 98.44 171 ILE A C 1
ATOM 1348 O O . ILE A 1 171 ? 5.564 -16.151 11.239 1.00 98.44 171 ILE A O 1
ATOM 1352 N N . GLY A 1 172 ? 6.729 -15.059 9.655 1.00 98.38 172 GLY A N 1
ATOM 1353 C CA . GLY A 1 172 ? 6.032 -15.575 8.481 1.00 98.38 172 GLY A CA 1
ATOM 1354 C C . GLY A 1 172 ? 4.870 -14.684 8.026 1.00 98.38 172 GLY A C 1
ATOM 1355 O O . GLY A 1 172 ? 3.984 -14.330 8.809 1.00 98.38 172 GLY A O 1
ATOM 1356 N N . ALA A 1 173 ? 4.826 -14.376 6.725 1.00 98.12 173 ALA A N 1
ATOM 1357 C CA . ALA A 1 173 ? 3.849 -13.457 6.129 1.00 98.12 173 ALA A CA 1
ATOM 1358 C C . ALA A 1 173 ? 2.385 -13.855 6.403 1.00 98.12 173 ALA A C 1
ATOM 1360 O O . ALA A 1 173 ? 1.582 -13.012 6.791 1.00 98.12 173 ALA A O 1
ATOM 1361 N N . LYS A 1 174 ? 2.053 -15.151 6.327 1.00 98.56 174 LYS A N 1
ATOM 1362 C CA . LYS A 1 174 ? 0.708 -15.671 6.648 1.00 98.56 174 LYS A CA 1
ATOM 1363 C C . LYS A 1 174 ? 0.282 -15.417 8.092 1.00 98.56 174 LYS A C 1
ATOM 1365 O O . LYS A 1 174 ? -0.882 -15.123 8.356 1.00 98.56 174 LYS A O 1
ATOM 1370 N N . ALA A 1 175 ? 1.208 -15.559 9.041 1.00 98.69 175 ALA A N 1
ATOM 1371 C CA . ALA A 1 175 ? 0.919 -15.311 10.450 1.00 98.69 175 ALA A CA 1
ATOM 1372 C C . ALA A 1 175 ? 0.709 -13.813 10.704 1.00 98.69 175 ALA A C 1
ATOM 1374 O O . ALA A 1 175 ? -0.223 -13.432 11.418 1.00 98.69 175 ALA A O 1
ATOM 1375 N N . ILE A 1 176 ? 1.533 -12.976 10.066 1.00 98.81 176 ILE A N 1
ATOM 1376 C CA . ILE A 1 176 ? 1.419 -11.516 10.099 1.00 98.81 176 ILE A CA 1
ATOM 1377 C C . ILE A 1 176 ? 0.078 -11.064 9.515 1.00 98.81 176 ILE A C 1
ATOM 1379 O O . ILE A 1 176 ? -0.652 -10.339 10.190 1.00 98.81 176 ILE A O 1
ATOM 1383 N N . GLU A 1 177 ? -0.280 -11.525 8.315 1.00 98.81 177 GLU A N 1
ATOM 1384 C CA . GLU A 1 177 ? -1.557 -11.209 7.671 1.00 98.81 177 GLU A CA 1
ATOM 1385 C C . GLU A 1 177 ? -2.729 -11.605 8.567 1.00 98.81 177 GLU A C 1
ATOM 1387 O O . GLU A 1 177 ? -3.561 -10.766 8.908 1.00 98.81 177 GLU A O 1
ATOM 1392 N N . LYS A 1 178 ? -2.758 -12.858 9.039 1.00 98.69 178 LYS A N 1
ATOM 1393 C CA . LYS A 1 178 ? -3.821 -13.347 9.924 1.00 98.69 178 LYS A CA 1
ATOM 1394 C C . LYS A 1 178 ? -3.984 -12.461 11.160 1.00 98.69 178 LYS A C 1
ATOM 1396 O O . LYS A 1 178 ? -5.110 -12.156 11.555 1.00 98.69 178 LYS A O 1
ATOM 1401 N N . ARG A 1 179 ? -2.878 -12.048 11.787 1.00 98.62 179 ARG A N 1
ATOM 1402 C CA . ARG A 1 179 ? -2.904 -11.168 12.963 1.00 98.62 179 ARG A CA 1
ATOM 1403 C C . ARG A 1 179 ? -3.405 -9.767 12.612 1.00 98.62 179 ARG A C 1
ATOM 1405 O O . ARG A 1 179 ? -4.256 -9.243 13.327 1.00 98.62 179 ARG A O 1
ATOM 1412 N N . ASN A 1 180 ? -2.904 -9.188 11.526 1.00 98.75 180 ASN A N 1
ATOM 1413 C CA . ASN A 1 180 ? -3.305 -7.873 11.034 1.00 98.75 180 ASN A CA 1
ATOM 1414 C C . ASN A 1 180 ? -4.810 -7.822 10.734 1.00 98.75 180 ASN A C 1
ATOM 1416 O O . ASN A 1 180 ? -5.496 -6.925 11.220 1.00 98.75 180 ASN A O 1
ATOM 1420 N N . LEU A 1 181 ? -5.332 -8.803 9.989 1.00 98.75 181 LEU A N 1
ATOM 1421 C CA . LEU A 1 181 ? -6.746 -8.866 9.613 1.00 98.75 181 LEU A CA 1
ATOM 1422 C C . LEU A 1 181 ? -7.657 -9.149 10.811 1.00 98.75 181 LEU A C 1
ATOM 1424 O O . LEU A 1 181 ? -8.741 -8.583 10.892 1.00 98.75 181 LEU A O 1
ATOM 1428 N N . MET A 1 182 ? -7.208 -9.951 11.783 1.00 98.69 182 MET A N 1
ATOM 1429 C CA . MET A 1 182 ? -7.943 -10.149 13.038 1.00 98.69 182 MET A CA 1
ATOM 1430 C C . MET A 1 182 ? -8.125 -8.828 13.801 1.00 98.69 182 MET A C 1
ATOM 1432 O O . MET A 1 182 ? -9.236 -8.514 14.223 1.00 98.69 182 MET A O 1
ATOM 1436 N N . LEU A 1 183 ? -7.054 -8.045 13.974 1.00 98.81 183 LEU A N 1
ATOM 1437 C CA . LEU A 1 183 ? -7.124 -6.761 14.680 1.00 98.81 183 LEU A CA 1
ATOM 1438 C C . LEU A 1 183 ? -7.928 -5.718 13.896 1.00 98.81 183 LEU A C 1
ATOM 1440 O O . LEU A 1 183 ? -8.718 -4.986 14.488 1.00 98.81 183 LEU A O 1
ATOM 1444 N N . ALA A 1 184 ? -7.745 -5.663 12.574 1.00 98.75 184 ALA A N 1
ATOM 1445 C CA . ALA A 1 184 ? -8.489 -4.759 11.705 1.00 98.75 184 ALA A CA 1
ATOM 1446 C C . ALA A 1 184 ? -9.989 -5.085 11.701 1.00 98.75 184 ALA A C 1
ATOM 1448 O O . ALA A 1 184 ? -10.800 -4.175 11.846 1.00 98.75 184 ALA A O 1
ATOM 1449 N N . GLY A 1 185 ? -10.356 -6.366 11.603 1.00 98.69 185 GLY A N 1
ATOM 1450 C CA . GLY A 1 185 ? -11.742 -6.824 11.695 1.00 98.69 185 GLY A CA 1
ATOM 1451 C C . GLY A 1 185 ? -12.374 -6.473 13.040 1.00 98.69 185 GLY A C 1
ATOM 1452 O O . GLY A 1 185 ? -13.431 -5.855 13.070 1.00 98.69 185 GLY A O 1
ATOM 1453 N N . TYR A 1 186 ? -11.675 -6.748 14.148 1.00 98.69 186 TYR A N 1
ATOM 1454 C CA . TYR A 1 186 ? -12.149 -6.365 15.480 1.00 98.69 186 TYR A CA 1
ATOM 1455 C C . TYR A 1 186 ? -12.392 -4.853 15.596 1.00 98.69 186 TYR A C 1
ATOM 1457 O O . TYR A 1 186 ? -13.464 -4.430 16.021 1.00 98.69 186 TYR A O 1
ATOM 1465 N N . LEU A 1 187 ? -11.432 -4.028 15.168 1.00 98.75 187 LEU A N 1
ATOM 1466 C CA . LEU A 1 187 ? -11.586 -2.573 15.159 1.00 98.75 187 LEU A CA 1
ATOM 1467 C C . LEU A 1 187 ? -12.772 -2.127 14.289 1.00 98.75 187 LEU A C 1
ATOM 1469 O O . LEU A 1 187 ? -13.539 -1.261 14.704 1.00 98.75 187 LEU A O 1
ATOM 1473 N N . TYR A 1 188 ? -12.918 -2.701 13.095 1.00 98.75 188 TYR A N 1
ATOM 1474 C CA . TYR A 1 188 ? -14.009 -2.388 12.177 1.00 98.75 188 TYR A CA 1
ATOM 1475 C C . TYR A 1 188 ? -15.374 -2.672 12.810 1.00 98.75 188 TYR A C 1
ATOM 1477 O O . TYR A 1 188 ? -16.218 -1.778 12.852 1.00 98.75 188 TYR A O 1
ATOM 1485 N N . ASP A 1 189 ? -15.561 -3.867 13.371 1.00 98.50 189 ASP A N 1
ATOM 1486 C CA . ASP A 1 189 ? -16.820 -4.278 13.996 1.00 98.50 189 ASP A CA 1
ATOM 1487 C C . ASP A 1 189 ? -17.177 -3.376 15.184 1.00 98.50 189 ASP A C 1
ATOM 1489 O O . ASP A 1 189 ? -18.328 -2.960 15.332 1.00 98.50 189 ASP A O 1
ATOM 1493 N N . GLN A 1 190 ? -16.186 -3.012 16.006 1.00 98.44 190 GLN A N 1
ATOM 1494 C CA . GLN A 1 190 ? -16.396 -2.092 17.124 1.00 98.44 190 GLN A CA 1
ATOM 1495 C C . GLN A 1 190 ? -16.800 -0.695 16.635 1.00 98.44 190 GLN A C 1
ATOM 1497 O O . GLN A 1 190 ? -17.798 -0.155 17.111 1.00 98.44 190 GLN A O 1
ATOM 1502 N N . LEU A 1 191 ? -16.111 -0.131 15.639 1.00 98.25 191 LEU A N 1
ATOM 1503 C CA . LEU A 1 191 ? -16.465 1.176 15.073 1.00 98.25 191 LEU A CA 1
ATOM 1504 C C . LEU A 1 191 ? -17.871 1.182 14.447 1.00 98.25 191 LEU A C 1
ATOM 1506 O O . LEU A 1 191 ? -18.621 2.139 14.649 1.00 98.25 191 LEU A O 1
ATOM 1510 N N . VAL A 1 192 ? -18.255 0.110 13.746 1.00 97.94 192 VAL A N 1
ATOM 1511 C CA . VAL A 1 192 ? -19.619 -0.069 13.219 1.00 97.94 192 VAL A CA 1
ATOM 1512 C C . VAL A 1 192 ? -20.636 -0.125 14.359 1.00 97.94 192 VAL A C 1
ATOM 1514 O O . VAL A 1 192 ? -21.651 0.567 14.299 1.00 97.94 192 VAL A O 1
ATOM 1517 N N . SER A 1 193 ? -20.360 -0.886 15.423 1.00 97.62 193 SER A N 1
ATOM 1518 C CA . SER A 1 193 ? -21.247 -0.983 16.592 1.00 97.62 193 SER A CA 1
ATOM 1519 C C . SER A 1 193 ? -21.425 0.351 17.329 1.00 97.62 193 SER A C 1
ATOM 1521 O O . SER A 1 193 ? -22.491 0.617 17.878 1.00 97.62 193 SER A O 1
ATOM 1523 N N . MET A 1 194 ? -20.414 1.225 17.268 1.00 96.75 194 MET A N 1
ATOM 1524 C CA . MET A 1 194 ? -20.453 2.596 17.787 1.00 96.75 194 MET A CA 1
ATOM 1525 C C . MET A 1 194 ? -21.196 3.574 16.860 1.00 96.75 194 MET A C 1
ATOM 1527 O O . MET A 1 194 ? -21.270 4.765 17.153 1.00 96.75 194 MET A O 1
ATOM 1531 N N . GLY A 1 195 ? -21.717 3.108 15.721 1.00 97.25 195 GLY A N 1
ATOM 1532 C CA . GLY A 1 195 ? -22.436 3.936 14.755 1.00 97.25 195 GLY A CA 1
ATOM 1533 C C . GLY A 1 195 ? -21.539 4.867 13.937 1.00 97.25 195 GLY A C 1
ATOM 1534 O O . GLY A 1 195 ? -22.037 5.825 13.343 1.00 97.25 195 GLY A O 1
ATOM 1535 N N . LYS A 1 196 ? -20.220 4.622 13.885 1.00 97.19 196 LYS A N 1
ATOM 1536 C CA . LYS A 1 196 ? -19.318 5.420 13.046 1.00 97.19 196 LYS A CA 1
ATOM 1537 C C . LYS A 1 196 ? -19.638 5.187 11.568 1.00 97.19 196 LYS A C 1
ATOM 1539 O O . LYS A 1 196 ? -19.851 4.063 11.116 1.00 97.19 196 LYS A O 1
ATOM 1544 N N . LYS A 1 197 ? -19.621 6.266 10.782 1.00 97.25 197 LYS A N 1
ATOM 1545 C CA . LYS A 1 197 ? -19.765 6.187 9.326 1.00 97.25 197 LYS A CA 1
ATOM 1546 C C . LYS A 1 197 ? -18.456 5.682 8.718 1.00 97.25 197 LYS A C 1
ATOM 1548 O O . LYS A 1 197 ? -17.484 6.430 8.619 1.00 97.25 197 LYS A O 1
ATOM 1553 N N . MET A 1 198 ? -18.422 4.420 8.309 1.00 97.94 198 MET A N 1
ATOM 1554 C CA . MET A 1 198 ? -17.194 3.795 7.811 1.00 97.94 198 MET A CA 1
ATOM 1555 C C . MET A 1 198 ? -16.750 4.354 6.454 1.00 97.94 198 MET A C 1
ATOM 1557 O O . MET A 1 198 ? -17.567 4.608 5.566 1.00 97.94 198 MET A O 1
ATOM 1561 N N . TYR A 1 199 ? -15.433 4.527 6.303 1.00 98.06 199 TYR A N 1
ATOM 1562 C CA . TYR A 1 199 ? -14.786 4.821 5.023 1.00 98.06 199 TYR A CA 1
ATOM 1563 C C . TYR A 1 199 ? -14.138 3.557 4.434 1.00 98.06 199 TYR A C 1
ATOM 1565 O O . TYR A 1 199 ? -14.136 3.361 3.220 1.00 98.06 199 TYR A O 1
ATOM 1573 N N . THR A 1 200 ? -13.636 2.653 5.277 1.00 98.25 200 THR A N 1
ATOM 1574 C CA . THR A 1 200 ? -13.355 1.272 4.862 1.00 98.25 200 THR A CA 1
ATOM 1575 C C . THR A 1 200 ? -14.678 0.609 4.461 1.00 98.25 200 THR A C 1
ATOM 1577 O O . THR A 1 200 ? -15.625 0.644 5.250 1.00 98.25 200 THR A O 1
ATOM 1580 N N . PRO A 1 201 ? -14.804 0.084 3.233 1.00 95.38 201 PRO A N 1
ATOM 1581 C CA . PRO A 1 201 ? -16.119 -0.137 2.643 1.00 95.38 201 PRO A CA 1
ATOM 1582 C C . PRO A 1 201 ? -16.770 -1.475 3.035 1.00 95.38 201 PRO A C 1
ATOM 1584 O O . PRO A 1 201 ? -17.987 -1.591 2.941 1.00 95.38 201 PRO A O 1
ATOM 1587 N N . ASP A 1 202 ? -15.999 -2.474 3.462 1.00 93.06 202 ASP A N 1
ATOM 1588 C CA . ASP A 1 202 ? -16.472 -3.777 3.948 1.00 93.06 202 ASP A CA 1
ATOM 1589 C C . ASP A 1 202 ? -15.506 -4.356 4.996 1.00 93.06 202 ASP A C 1
ATOM 1591 O O . ASP A 1 202 ? -14.645 -3.639 5.515 1.00 93.06 202 ASP A O 1
ATOM 1595 N N . THR A 1 203 ? -15.672 -5.643 5.326 1.00 93.88 203 THR A N 1
ATOM 1596 C CA . THR A 1 203 ? -14.752 -6.392 6.185 1.00 93.88 203 THR A CA 1
ATOM 1597 C C . THR A 1 203 ? -13.303 -6.186 5.721 1.00 93.88 203 THR A C 1
ATOM 1599 O O . THR A 1 203 ? -12.973 -6.562 4.595 1.00 93.88 203 THR A O 1
ATOM 1602 N N . PRO A 1 204 ? -12.417 -5.636 6.573 1.00 97.19 204 PRO A N 1
ATOM 1603 C CA . PRO A 1 204 ? -11.077 -5.252 6.156 1.00 97.19 204 PRO A CA 1
ATOM 1604 C C . PRO A 1 204 ? -10.273 -6.410 5.563 1.00 97.19 204 PRO A C 1
ATOM 1606 O O . PRO A 1 204 ? -10.096 -7.454 6.189 1.00 97.19 204 PRO A O 1
ATOM 1609 N N . LYS A 1 205 ? -9.715 -6.175 4.374 1.00 97.38 205 LYS A N 1
ATOM 1610 C CA . LYS A 1 205 ? -8.744 -7.054 3.697 1.00 97.38 205 LYS A CA 1
ATOM 1611 C C . LYS A 1 205 ? -7.304 -6.550 3.835 1.00 97.38 205 LYS A C 1
ATOM 1613 O O . LYS A 1 205 ? -6.389 -7.055 3.195 1.00 97.38 205 LYS A O 1
ATOM 1618 N N . SER A 1 206 ? -7.097 -5.534 4.669 1.00 98.44 206 SER A N 1
ATOM 1619 C CA . SER A 1 206 ? -5.792 -4.970 4.998 1.00 98.44 206 SER A CA 1
ATOM 1620 C C . SER A 1 206 ? -5.775 -4.470 6.451 1.00 98.44 206 SER A C 1
ATOM 1622 O O . SER A 1 206 ? -6.838 -4.305 7.055 1.00 98.44 206 SER A O 1
ATOM 1624 N N . PRO A 1 207 ? -4.595 -4.200 7.042 1.00 98.38 207 PRO A N 1
ATOM 1625 C CA . PRO A 1 207 ? -4.486 -3.645 8.399 1.00 98.38 207 PRO A CA 1
ATOM 1626 C C . PRO A 1 207 ? -4.987 -2.198 8.568 1.00 98.38 207 PRO A C 1
ATOM 1628 O O . PRO A 1 207 ? -4.882 -1.637 9.663 1.00 98.38 207 PRO A O 1
ATOM 1631 N N . ILE A 1 208 ? -5.452 -1.549 7.498 1.00 98.75 208 ILE A N 1
ATOM 1632 C CA . ILE A 1 208 ? -5.874 -0.150 7.523 1.00 98.75 208 ILE A CA 1
ATOM 1633 C C . ILE A 1 208 ? -7.396 -0.091 7.653 1.00 98.75 208 ILE A C 1
ATOM 1635 O O . ILE A 1 208 ? -8.118 -0.583 6.793 1.00 98.75 208 ILE A O 1
ATOM 1639 N N . VAL A 1 209 ? -7.876 0.580 8.699 1.00 98.75 209 VAL A N 1
ATOM 1640 C CA . VAL A 1 209 ? -9.302 0.838 8.934 1.00 98.75 209 VAL A CA 1
ATOM 1641 C C . VAL A 1 209 ? -9.524 2.338 9.035 1.00 98.75 209 VAL A C 1
ATOM 1643 O O . VAL A 1 209 ? -8.738 3.059 9.655 1.00 98.75 209 VAL A O 1
ATOM 1646 N N . SER A 1 210 ? -10.567 2.843 8.388 1.00 98.56 210 SER A N 1
ATOM 1647 C CA . SER A 1 210 ? -10.910 4.263 8.388 1.00 98.56 210 SER A CA 1
ATOM 1648 C C . SER A 1 210 ? -12.403 4.505 8.509 1.00 98.56 210 SER A C 1
ATOM 1650 O O . SER A 1 210 ? -13.221 3.754 7.975 1.00 98.56 210 SER A O 1
ATOM 1652 N N . TYR A 1 211 ? -12.746 5.603 9.169 1.00 98.38 211 TYR A N 1
ATOM 1653 C CA . TYR A 1 211 ? -14.107 6.108 9.298 1.00 98.38 211 TYR A CA 1
ATOM 1654 C C . TYR A 1 211 ? -14.114 7.626 9.104 1.00 98.38 211 TYR A C 1
ATOM 1656 O O . TYR A 1 211 ? -13.114 8.296 9.378 1.00 98.38 211 TYR A O 1
ATOM 1664 N N . PHE A 1 212 ? -15.221 8.155 8.588 1.00 98.25 212 PHE A N 1
ATOM 1665 C CA . PHE A 1 212 ? -15.397 9.592 8.406 1.00 98.25 212 PHE A CA 1
ATOM 1666 C C . PHE A 1 212 ? -15.512 10.289 9.756 1.00 98.25 212 PHE A C 1
ATOM 1668 O O . PHE A 1 212 ? -16.192 9.802 10.657 1.00 98.25 212 PHE A O 1
ATOM 1675 N N . GLU A 1 213 ? -14.853 11.432 9.874 1.00 97.69 213 GLU A N 1
ATOM 1676 C CA . GLU A 1 213 ? -14.809 12.228 11.093 1.00 97.69 213 GLU A CA 1
ATOM 1677 C C . GLU A 1 213 ? -14.766 13.702 10.703 1.00 97.69 213 GLU A C 1
ATOM 1679 O O . GLU A 1 213 ? -13.982 14.077 9.828 1.00 97.69 213 GLU A O 1
ATOM 1684 N N . ASP A 1 214 ? -15.592 14.519 11.353 1.00 96.19 214 ASP A N 1
ATOM 1685 C CA . ASP A 1 214 ? -15.748 15.937 11.018 1.00 96.19 214 ASP A CA 1
ATOM 1686 C C . ASP A 1 214 ? -14.536 16.748 11.488 1.00 96.19 214 ASP A C 1
ATOM 1688 O O . ASP A 1 214 ? -14.094 17.674 10.809 1.00 96.19 214 ASP A O 1
ATOM 1692 N N . ASN A 1 215 ? -13.946 16.364 12.628 1.00 96.12 215 ASN A N 1
ATOM 1693 C CA . ASN A 1 215 ? -12.791 17.042 13.225 1.00 96.12 215 ASN A CA 1
ATOM 1694 C C . ASN A 1 215 ? -11.584 16.098 13.392 1.00 96.12 215 ASN A C 1
ATOM 1696 O O . ASN A 1 215 ? -11.094 15.891 14.508 1.00 96.12 215 ASN A O 1
ATOM 1700 N N . PRO A 1 216 ? -11.046 15.530 12.297 1.00 97.62 216 PRO A N 1
ATOM 1701 C CA . PRO A 1 216 ? -10.070 14.451 12.385 1.00 97.62 216 PRO A CA 1
ATOM 1702 C C . PRO A 1 216 ? -8.708 14.929 12.908 1.00 97.62 216 PRO A C 1
ATOM 1704 O O . PRO A 1 216 ? -8.018 14.187 13.606 1.00 97.62 216 PRO A O 1
ATOM 1707 N N . LEU A 1 217 ? -8.292 16.165 12.598 1.00 98.00 217 LEU A N 1
ATOM 1708 C CA . LEU A 1 217 ? -7.013 16.702 13.079 1.00 98.00 217 LEU A CA 1
ATOM 1709 C C . LEU A 1 217 ? -7.036 17.009 14.588 1.00 98.00 217 LEU A C 1
ATOM 1711 O O . LEU A 1 217 ? -6.134 16.519 15.278 1.00 98.00 217 LEU A O 1
ATOM 1715 N N . PRO A 1 218 ? -8.037 17.740 15.132 1.00 98.00 218 PRO A N 1
ATOM 1716 C CA . PRO A 1 218 ? -8.170 17.909 16.579 1.00 98.00 218 PRO A CA 1
ATOM 1717 C C . PRO A 1 218 ? -8.254 16.580 17.336 1.00 98.00 218 PRO A C 1
ATOM 1719 O O . PRO A 1 218 ? -7.500 16.381 18.289 1.00 98.00 218 PRO A O 1
ATOM 1722 N N . LEU A 1 219 ? -9.082 15.636 16.871 1.00 97.94 219 LEU A N 1
ATOM 1723 C CA . LEU A 1 219 ? -9.229 14.330 17.518 1.00 97.94 219 LEU A CA 1
ATOM 1724 C C . LEU A 1 219 ? -7.914 13.537 17.518 1.00 97.94 219 LEU A C 1
ATOM 1726 O O . LEU A 1 219 ? -7.509 12.986 18.542 1.00 97.94 219 LEU A O 1
ATOM 1730 N N . ALA A 1 220 ? -7.186 13.511 16.397 1.00 98.12 220 ALA A N 1
ATOM 1731 C CA . ALA A 1 220 ? -5.878 12.862 16.339 1.00 98.12 220 ALA A CA 1
ATOM 1732 C C . ALA A 1 220 ? -4.859 13.502 17.302 1.00 98.12 220 ALA A C 1
ATOM 1734 O O . ALA A 1 220 ? -4.030 12.793 17.880 1.00 98.12 220 ALA A O 1
ATOM 1735 N N . ALA A 1 221 ? -4.904 14.826 17.489 1.00 98.19 221 ALA A N 1
ATOM 1736 C CA . ALA A 1 221 ? -4.047 15.529 18.442 1.00 98.19 221 ALA A CA 1
ATOM 1737 C C . ALA A 1 221 ? -4.405 15.191 19.899 1.00 98.19 221 ALA A C 1
ATOM 1739 O O . ALA A 1 221 ? -3.503 14.953 20.708 1.00 98.19 221 ALA A O 1
ATOM 1740 N N . GLU A 1 222 ? -5.697 15.099 20.220 1.00 98.12 222 GLU A N 1
ATOM 1741 C CA . GLU A 1 222 ? -6.171 14.673 21.537 1.00 98.12 222 GLU A CA 1
ATOM 1742 C C . GLU A 1 222 ? -5.717 13.242 21.848 1.00 98.12 222 GLU A C 1
ATOM 1744 O O . GLU A 1 222 ? -5.052 13.007 22.859 1.00 98.12 222 GLU A O 1
ATOM 1749 N N . LEU A 1 223 ? -5.975 12.294 20.944 1.00 98.38 223 LEU A N 1
ATOM 1750 C CA . LEU A 1 223 ? -5.538 10.902 21.084 1.00 98.38 223 LEU A CA 1
ATOM 1751 C C . LEU A 1 223 ? -4.017 10.808 21.271 1.00 98.38 223 LEU A C 1
ATOM 1753 O O . LEU A 1 223 ? -3.533 10.076 22.139 1.00 98.38 223 LEU A O 1
ATOM 1757 N N . LYS A 1 224 ? -3.245 11.620 20.536 1.00 98.12 224 LYS A N 1
ATOM 1758 C CA . LYS A 1 224 ? -1.787 11.686 20.689 1.00 98.12 224 LYS A CA 1
ATOM 1759 C C . LYS A 1 224 ? -1.373 12.130 22.095 1.00 98.12 224 LYS A C 1
ATOM 1761 O O . LYS A 1 224 ? -0.413 11.571 22.627 1.00 98.12 224 LYS A O 1
ATOM 1766 N N . SER A 1 225 ? -2.084 13.074 22.719 1.00 97.88 225 SER A N 1
ATOM 1767 C CA . SER A 1 225 ? -1.824 13.491 24.110 1.00 97.88 225 SER A CA 1
ATOM 1768 C C . SER A 1 225 ? -2.024 12.342 25.110 1.00 97.88 225 SER A C 1
ATOM 1770 O O . SER A 1 225 ? -1.290 12.228 26.091 1.00 97.88 225 SER A O 1
ATOM 1772 N N . LYS A 1 226 ? -2.923 11.405 24.783 1.00 97.69 226 LYS A N 1
ATOM 1773 C CA . LYS A 1 226 ? -3.189 10.161 25.523 1.00 97.69 226 LYS A CA 1
ATOM 1774 C C . LYS A 1 226 ? -2.268 8.998 25.114 1.00 97.69 226 LYS A C 1
ATOM 1776 O O . LYS A 1 226 ? -2.469 7.851 25.528 1.00 97.69 226 LYS A O 1
ATOM 1781 N N . LYS A 1 227 ? -1.218 9.290 24.334 1.00 97.62 227 LYS A N 1
ATOM 1782 C CA . LYS A 1 227 ? -0.244 8.334 23.777 1.00 97.62 227 LYS A CA 1
ATOM 1783 C C . LYS A 1 227 ? -0.858 7.323 22.796 1.00 97.62 227 LYS A C 1
ATOM 1785 O O . LYS A 1 227 ? -0.358 6.209 22.680 1.00 97.62 227 LYS A O 1
ATOM 1790 N N . ILE A 1 228 ? -1.913 7.710 22.080 1.00 98.38 228 ILE A N 1
ATOM 1791 C CA . ILE A 1 228 ? -2.562 6.915 21.028 1.00 98.38 228 ILE A CA 1
ATOM 1792 C C . ILE A 1 228 ? -2.286 7.604 19.691 1.00 98.38 228 ILE A C 1
ATOM 1794 O O . ILE A 1 228 ? -2.771 8.702 19.425 1.00 98.38 228 ILE A O 1
ATOM 1798 N N . LYS A 1 229 ? -1.455 6.994 18.843 1.00 98.00 229 LYS A N 1
ATOM 1799 C CA . LYS A 1 229 ? -1.052 7.599 17.567 1.00 98.00 229 LYS A CA 1
ATOM 1800 C C . LYS A 1 229 ? -1.897 7.050 16.422 1.00 98.00 229 LYS A C 1
ATOM 1802 O O . LYS A 1 229 ? -1.727 5.909 16.011 1.00 98.00 229 LYS A O 1
ATOM 1807 N N . VAL A 1 230 ? -2.737 7.908 15.860 1.00 98.00 230 VAL A N 1
ATOM 1808 C CA . VAL A 1 230 ? -3.555 7.644 14.667 1.00 98.00 230 VAL A CA 1
ATOM 1809 C C . VAL A 1 230 ? -3.370 8.772 13.650 1.00 98.00 230 VAL A C 1
ATOM 1811 O O . VAL A 1 230 ? -2.735 9.786 13.948 1.00 98.00 230 VAL A O 1
ATOM 1814 N N . THR A 1 231 ? -3.865 8.599 12.423 1.00 98.00 231 THR A N 1
ATOM 1815 C CA . THR A 1 231 ? -3.788 9.640 11.387 1.00 98.00 231 THR A CA 1
ATOM 1816 C C . THR A 1 231 ? -5.159 10.278 11.184 1.00 98.00 231 THR A C 1
ATOM 1818 O O . THR A 1 231 ? -6.050 9.615 10.669 1.00 98.00 231 THR A O 1
ATOM 1821 N N . GLY A 1 232 ? -5.314 11.559 11.513 1.00 97.69 232 GLY A N 1
ATOM 1822 C CA . GLY A 1 232 ? -6.438 12.371 11.037 1.00 97.69 232 GLY A CA 1
ATOM 1823 C C . GLY A 1 232 ? -6.113 13.024 9.691 1.00 97.69 232 GLY A C 1
ATOM 1824 O O . GLY A 1 232 ? -4.959 13.394 9.451 1.00 97.69 232 GLY A O 1
ATOM 1825 N N . ARG A 1 233 ? -7.095 13.153 8.795 1.00 96.69 233 ARG A N 1
ATOM 1826 C CA . ARG A 1 233 ? -6.951 13.830 7.496 1.00 96.69 233 ARG A CA 1
ATOM 1827 C C . ARG A 1 233 ? -8.201 14.627 7.160 1.00 96.69 233 ARG A C 1
ATOM 1829 O O . ARG A 1 233 ? -9.288 14.077 7.223 1.00 96.69 233 ARG A O 1
ATOM 1836 N N . GLU A 1 234 ? -8.037 15.865 6.707 1.00 96.00 234 GLU A N 1
ATOM 1837 C CA . GLU A 1 234 ? -9.144 16.670 6.155 1.00 96.00 234 GLU A CA 1
ATOM 1838 C C . GLU A 1 234 ? -9.463 16.297 4.698 1.00 96.00 234 GLU A C 1
ATOM 1840 O O . GLU A 1 234 ? -10.595 16.419 4.234 1.00 96.00 234 GLU A O 1
ATOM 1845 N N . ALA A 1 235 ? -8.469 15.786 3.966 1.00 90.38 235 ALA A N 1
ATOM 1846 C CA . ALA A 1 235 ? -8.657 15.304 2.604 1.00 90.38 235 ALA A CA 1
ATOM 1847 C C . ALA A 1 235 ? -9.661 14.138 2.540 1.00 90.38 235 ALA A C 1
ATOM 1849 O O . ALA A 1 235 ? -9.788 13.354 3.483 1.00 90.38 235 ALA A O 1
ATOM 1850 N N . HIS A 1 236 ? -10.309 13.987 1.380 1.00 88.56 236 HIS A N 1
ATOM 1851 C CA . HIS A 1 236 ? -11.296 12.931 1.115 1.00 88.56 236 HIS A CA 1
ATOM 1852 C C . HIS A 1 236 ? -12.530 12.987 2.035 1.00 88.56 236 HIS A C 1
ATOM 1854 O O . HIS A 1 236 ? -13.103 11.955 2.364 1.00 88.56 236 HIS A O 1
ATOM 1860 N N . GLY A 1 237 ? -12.939 14.196 2.437 1.00 89.38 237 GLY A N 1
ATOM 1861 C CA . GLY A 1 237 ? -14.158 14.418 3.219 1.00 89.38 237 GLY A CA 1
ATOM 1862 C C . GLY A 1 237 ? -13.997 14.275 4.732 1.00 89.38 237 GLY A C 1
ATOM 1863 O O . GLY A 1 237 ? -15.004 14.077 5.396 1.00 89.38 237 GLY A O 1
ATOM 1864 N N . GLY A 1 238 ? -12.772 14.375 5.264 1.00 96.50 238 GLY A N 1
ATOM 1865 C CA . GLY A 1 238 ? -12.513 14.265 6.703 1.00 96.50 238 GLY A CA 1
ATOM 1866 C C . GLY A 1 238 ? -12.582 12.822 7.210 1.00 96.50 238 GLY A C 1
ATOM 1867 O O . GLY A 1 238 ? -13.635 12.191 7.191 1.00 96.50 238 GLY A O 1
ATOM 1868 N N . HIS A 1 239 ? -11.462 12.249 7.651 1.00 98.12 239 HIS A N 1
ATOM 1869 C CA . HIS A 1 239 ? -11.466 10.890 8.198 1.00 98.12 239 HIS A CA 1
ATOM 1870 C C . HIS A 1 239 ? -10.345 10.630 9.199 1.00 98.12 239 HIS A C 1
ATOM 1872 O O . HIS A 1 239 ? -9.255 11.213 9.145 1.00 98.12 239 HIS A O 1
ATOM 1878 N N . MET A 1 240 ? -10.617 9.669 10.077 1.00 98.50 240 MET A N 1
ATOM 1879 C CA . MET A 1 240 ? -9.624 9.020 10.916 1.00 98.50 240 MET A CA 1
ATOM 1880 C C . MET A 1 240 ? -9.169 7.734 10.246 1.00 98.50 240 MET A C 1
ATOM 1882 O O . MET A 1 240 ? -9.986 6.904 9.852 1.00 98.50 240 MET A O 1
ATOM 1886 N N . ARG A 1 241 ? -7.852 7.558 10.148 1.00 98.38 241 ARG A N 1
ATOM 1887 C CA . ARG A 1 241 ? -7.205 6.347 9.651 1.00 98.38 241 ARG A CA 1
ATOM 1888 C C . ARG A 1 241 ? -6.354 5.719 10.740 1.00 98.38 241 ARG A C 1
ATOM 1890 O O . ARG A 1 241 ? -5.397 6.323 11.244 1.00 98.38 241 ARG A O 1
ATOM 1897 N N . ILE A 1 242 ? -6.664 4.464 11.019 1.00 98.56 242 ILE A N 1
ATOM 1898 C CA . ILE A 1 242 ? -5.969 3.602 11.957 1.00 98.56 242 ILE A CA 1
ATOM 1899 C C . ILE A 1 242 ? -5.267 2.518 11.150 1.00 98.56 242 ILE A C 1
ATOM 1901 O O . ILE A 1 242 ? -5.834 1.936 10.230 1.00 98.56 242 ILE A O 1
ATOM 1905 N N . SER A 1 243 ? -3.986 2.313 11.431 1.00 97.44 243 SER A N 1
ATOM 1906 C CA . SER A 1 243 ? -3.120 1.425 10.655 1.00 97.44 243 SER A CA 1
ATOM 1907 C C . SER A 1 243 ? -2.284 0.626 11.640 1.00 97.44 243 SER A C 1
ATOM 1909 O O . SER A 1 243 ? -1.223 1.083 12.064 1.00 97.44 243 SER A O 1
ATOM 1911 N N . GLY A 1 244 ? -2.828 -0.511 12.071 1.00 97.25 244 GLY A N 1
ATOM 1912 C CA . GLY A 1 244 ? -2.155 -1.407 13.008 1.00 97.25 244 GLY A CA 1
ATOM 1913 C C . GLY A 1 244 ? -1.143 -2.304 12.305 1.00 97.25 244 GLY A C 1
ATOM 1914 O O . GLY A 1 244 ? -1.100 -2.353 11.077 1.00 97.25 244 GLY A O 1
ATOM 1915 N N . HIS A 1 245 ? -0.348 -3.029 13.083 1.00 98.38 245 HIS A N 1
ATOM 1916 C CA . HIS A 1 245 ? 0.510 -4.107 12.601 1.00 98.38 245 HIS A CA 1
ATOM 1917 C C . HIS A 1 245 ? 0.506 -5.299 13.577 1.00 98.38 245 HIS A C 1
ATOM 1919 O O . HIS A 1 245 ? -0.185 -5.262 14.594 1.00 98.38 245 HIS A O 1
ATOM 1925 N N . PHE A 1 246 ? 1.275 -6.361 13.304 1.00 97.81 246 PHE A N 1
ATOM 1926 C CA . PHE A 1 246 ? 1.184 -7.618 14.057 1.00 97.81 246 PHE A CA 1
ATOM 1927 C C . PHE A 1 246 ? 1.601 -7.455 15.521 1.00 97.81 246 PHE A C 1
ATOM 1929 O O . PHE A 1 246 ? 1.137 -8.210 16.375 1.00 97.81 246 PHE A O 1
ATOM 1936 N N . TYR A 1 247 ? 2.462 -6.471 15.798 1.00 97.62 247 TYR A N 1
ATOM 1937 C CA . TYR A 1 247 ? 2.929 -6.131 17.138 1.00 97.62 247 TYR A CA 1
ATOM 1938 C C . TYR A 1 247 ? 1.896 -5.352 17.959 1.00 97.62 247 TYR A C 1
ATOM 1940 O O . TYR A 1 247 ? 2.088 -5.196 19.161 1.00 97.62 247 TYR A O 1
ATOM 1948 N N . ASN A 1 248 ? 0.819 -4.851 17.343 1.00 98.62 248 ASN A N 1
ATOM 1949 C CA . ASN A 1 248 ? -0.279 -4.264 18.097 1.00 98.62 248 ASN A CA 1
ATOM 1950 C C . ASN A 1 248 ? -1.099 -5.344 18.800 1.00 98.62 248 ASN A C 1
ATOM 1952 O O . ASN A 1 248 ? -1.140 -6.519 18.402 1.00 98.62 248 ASN A O 1
ATOM 1956 N N . THR A 1 249 ? -1.774 -4.934 19.866 1.00 98.56 249 THR A N 1
ATOM 1957 C CA . THR A 1 249 ? -2.595 -5.834 20.669 1.00 98.56 249 THR A CA 1
ATOM 1958 C C . THR A 1 249 ? -4.074 -5.485 20.611 1.00 98.56 249 THR A C 1
ATOM 1960 O O . THR A 1 249 ? -4.473 -4.462 20.055 1.00 98.56 249 THR A O 1
ATOM 1963 N N . LYS A 1 250 ? -4.912 -6.371 21.159 1.00 98.19 250 LYS A N 1
ATOM 1964 C CA . LYS A 1 250 ? -6.336 -6.068 21.307 1.00 98.19 250 LYS A CA 1
ATOM 1965 C C . LYS A 1 250 ? -6.514 -4.900 22.282 1.00 98.19 250 LYS A C 1
ATOM 1967 O O . LYS A 1 250 ? -7.327 -4.027 22.030 1.00 98.19 250 LYS A O 1
ATOM 1972 N N . GLU A 1 251 ? -5.692 -4.844 23.323 1.00 98.50 251 GLU A N 1
ATOM 1973 C CA . GLU A 1 251 ? -5.681 -3.786 24.331 1.00 98.50 251 GLU A CA 1
ATOM 1974 C C . GLU A 1 251 ? -5.306 -2.422 23.728 1.00 98.50 251 GLU A C 1
ATOM 1976 O O . GLU A 1 251 ? -5.879 -1.412 24.124 1.00 98.50 251 GLU A O 1
ATOM 1981 N N . ASP A 1 252 ? -4.408 -2.372 22.732 1.00 98.50 252 ASP A N 1
ATOM 1982 C CA . ASP A 1 252 ? -4.155 -1.138 21.969 1.00 98.50 252 ASP A CA 1
ATOM 1983 C C . ASP A 1 252 ? -5.430 -0.644 21.263 1.00 98.50 252 ASP A C 1
ATOM 1985 O O . ASP A 1 252 ? -5.719 0.556 21.253 1.00 98.50 252 ASP A O 1
ATOM 1989 N N . VAL A 1 253 ? -6.188 -1.573 20.664 1.00 98.44 253 VAL A N 1
ATOM 1990 C CA . VAL A 1 253 ? -7.452 -1.277 19.976 1.00 98.44 253 VAL A CA 1
ATOM 1991 C C . VAL A 1 253 ? -8.529 -0.860 20.978 1.00 98.44 253 VAL A C 1
ATOM 1993 O O . VAL A 1 253 ? -9.190 0.150 20.760 1.00 98.44 253 VAL A O 1
ATOM 1996 N N . ASP A 1 254 ? -8.668 -1.573 22.094 1.00 98.38 254 ASP A N 1
ATOM 1997 C CA . ASP A 1 254 ? -9.624 -1.254 23.161 1.00 98.38 254 ASP A CA 1
ATOM 1998 C C . ASP A 1 254 ? -9.353 0.142 23.734 1.00 98.38 254 ASP A C 1
ATOM 2000 O O . ASP A 1 254 ? -10.253 0.976 23.799 1.00 98.38 254 ASP A O 1
ATOM 2004 N N . LYS A 1 255 ? -8.085 0.451 24.029 1.00 98.19 255 LYS A N 1
ATOM 2005 C CA . LYS A 1 255 ? -7.674 1.769 24.517 1.00 98.19 255 LYS A CA 1
ATOM 2006 C C . LYS A 1 255 ? -7.996 2.882 23.520 1.00 98.19 255 LYS A C 1
ATOM 2008 O O . LYS A 1 255 ? -8.352 3.985 23.932 1.00 98.19 255 LYS A O 1
ATOM 2013 N N . LEU A 1 256 ? -7.849 2.634 22.217 1.00 98.31 256 LEU A N 1
ATOM 2014 C CA . LEU A 1 256 ? -8.306 3.579 21.199 1.00 98.31 256 LEU A CA 1
ATOM 2015 C C . LEU A 1 256 ? -9.820 3.783 21.301 1.00 98.31 256 LEU A C 1
ATOM 2017 O O . LEU A 1 256 ? -10.253 4.927 21.393 1.00 98.31 256 LEU A O 1
ATOM 2021 N N . LEU A 1 257 ? -10.600 2.701 21.291 1.00 98.00 257 LEU A N 1
ATOM 2022 C CA . LEU A 1 257 ? -12.064 2.744 21.285 1.00 98.00 257 LEU A CA 1
ATOM 2023 C C . LEU A 1 257 ? -12.626 3.481 22.507 1.00 98.00 257 LEU A C 1
ATOM 2025 O O . LEU A 1 257 ? -13.472 4.352 22.343 1.00 98.00 257 LEU A O 1
ATOM 2029 N N . GLU A 1 258 ? -12.090 3.221 23.701 1.00 97.38 258 GLU A N 1
ATOM 2030 C CA . GLU A 1 258 ? -12.445 3.916 24.950 1.00 97.38 258 GLU A CA 1
ATOM 2031 C C . GLU A 1 258 ? -12.235 5.436 24.884 1.00 97.38 258 GLU A C 1
ATOM 2033 O O . GLU A 1 258 ? -12.886 6.182 25.607 1.00 97.38 258 GLU A O 1
ATOM 2038 N N . ASN A 1 259 ? -11.326 5.906 24.024 1.00 96.62 259 ASN A N 1
ATOM 2039 C CA . ASN A 1 259 ? -10.987 7.320 23.862 1.00 96.62 259 ASN A CA 1
ATOM 2040 C C . ASN A 1 259 ? -11.626 7.971 22.628 1.00 96.62 259 ASN A C 1
ATOM 2042 O O . ASN A 1 259 ? -11.275 9.101 22.293 1.00 96.62 259 ASN A O 1
ATOM 2046 N N . LEU A 1 260 ? -12.525 7.259 21.944 1.00 92.75 260 LEU A N 1
ATOM 2047 C CA . LEU A 1 260 ? -13.397 7.811 20.906 1.00 92.75 260 LEU A CA 1
ATOM 2048 C C . LEU A 1 260 ? -14.791 8.191 21.445 1.00 92.75 260 LEU A C 1
ATOM 2050 O O . LEU A 1 260 ? -15.618 8.655 20.654 1.00 92.75 260 LEU A O 1
ATOM 2054 N N . PHE A 1 261 ? -15.028 7.971 22.745 1.00 64.81 261 PHE A N 1
ATOM 2055 C CA . PHE A 1 261 ? -16.202 8.398 23.513 1.00 64.81 261 PHE A CA 1
ATOM 2056 C C . PHE A 1 261 ? -15.981 9.754 24.187 1.00 64.81 261 PHE A C 1
ATOM 2058 O O . PHE A 1 261 ?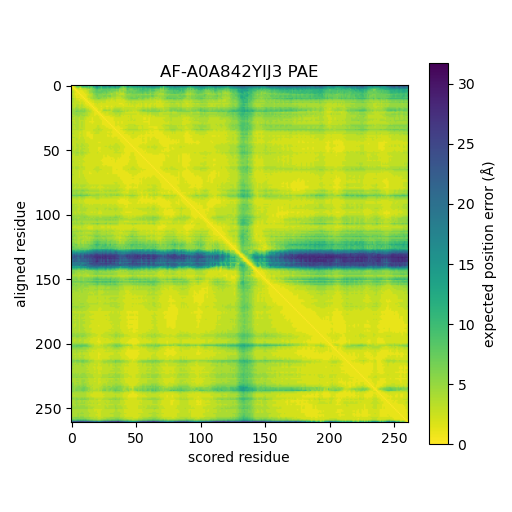 -14.834 10.024 24.616 1.00 64.81 261 PHE A O 1
#

Foldseek 3Di:
DPPDPVCVVVVHDDDDQDDDLLHGDVVSVLVVDALVAAEDEEEQADPAARDGDQLQSNLVSQVVSPHAYEYEDQQPVLQADDDVVPRNHAKYKYQCVPSLVFDGDDMDIDGDQVCPQVDAAPDAADQFADPDDPGRRHGPDHSDPSNNVRDDDPVVRVVRSVVSNVVSVVCNRVNFNVLLLVLQQVLQVLCVVVVFAWSNNDRRNTSKGKTADPPQPVLQVVCVVVVQHWDWDPPPRTMTIDGDTNPDDNVSSVVVSVSVD

Secondary structure (DSSP, 8-state):
----HHHHHTT-----PPPBTTB--HHHHHTT--TT--EEEEESB-TTT--B--HHHHHHHHHHTT-EEEEE-TTTBTTB---GGGS--SEEEE-TTSTT---SS--EEEE-GGGTTTPPPS---TTTS--SSS-TTS-S-TTSGGGG--S---HHHHHHHHHHHHHHHHH-HHHHHHHHHHHHHHHHHHHHHTT--BSS-SS-SSSEEEEE-SSHHHHHHHHHHTT---EEESTTTSEEEEE--TT--HHHHHHHHHT--

Mean predicted aligned error: 4.57 Å

Nearest PDB structures (foldseek):
  5b7s-assembly1_B  TM=9.050E-01  e=4.812E-18  Thermococcus onnurineus NA1
  6mfb-assembly1_B  TM=7.766E-01  e=2.283E-12  Aedes aegypti
  5ofy-assembly1_A-2  TM=7.780E-01  e=7.406E-12  Homo sapiens
  2yob-assembly1_B  TM=7.863E-01  e=2.258E-11  Homo sapiens
  2huu-assembly1_B  TM=7.698E-01  e=3.484E-11  Aedes aegypti